Protein AF-A0A9X0CN35-F1 (afdb_monomer_lite)

Sequence (214 aa):
MKCCRVSGAKRQLIKLWVREVKRGLIPLEHVPYLAWDILLANGDWKSVGRRLGLGDGQLNCIESDHDEKYEKCFKMLKTCQQSGKASYENVADVLKKHNLNATRESYCLEGRDPPTKTTVALGNVKPGCVQDLQSIANAVKGKRKRLGRALGLEDNDVEQIVDENRGKIYEQSYQILQKWCQAYGHEATYSVLAQALNDRTVNMGTVAATFCLA

Secondary structure (DSSP, 8-state):
-------HHHHHHHHTT-PPBP-SBPPGGGHHHHHHHHHHTT--HHHHHHHTT--HHHHHHHHHH-SSHHHHHHHHHHHHHHTT--BHHHHHHHHHHTT-HHHHHHHHBTT------------SBPPSB---HHHHHHHHTTTHHHHHHHTT--HHHHHHHHHHTTT-HHHHHHHHHHHHHHHHGGG-BHHHHHHHHHSTTT--HHHHHHHHB-

Radius of gyration: 21.03 Å; chains: 1; bounding box: 62×49×62 Å

Structure (mmCIF, N/CA/C/O backbone):
data_AF-A0A9X0CN35-F1
#
_entry.id   AF-A0A9X0CN35-F1
#
loop_
_atom_site.group_PDB
_atom_site.id
_atom_site.type_symbol
_atom_site.label_atom_id
_atom_site.label_alt_id
_atom_site.label_comp_id
_atom_site.label_asym_id
_atom_site.label_entity_id
_atom_site.label_seq_id
_atom_site.pdbx_PDB_ins_code
_atom_site.Cartn_x
_atom_site.Cartn_y
_atom_site.Cartn_z
_atom_site.occupancy
_atom_site.B_iso_or_equiv
_atom_site.auth_seq_id
_atom_site.auth_comp_id
_atom_site.auth_asym_id
_atom_site.auth_atom_id
_atom_site.pdbx_PDB_model_num
ATOM 1 N N . MET A 1 1 ? 41.345 -27.287 -38.769 1.00 38.03 1 MET A N 1
ATOM 2 C CA . MET A 1 1 ? 40.449 -26.460 -37.931 1.00 38.03 1 MET A CA 1
ATOM 3 C C . MET A 1 1 ? 39.164 -27.239 -37.682 1.00 38.03 1 MET A C 1
ATOM 5 O O . MET A 1 1 ? 38.410 -27.455 -38.618 1.00 38.03 1 MET A O 1
ATOM 9 N N . LYS A 1 2 ? 38.952 -27.764 -36.467 1.00 37.22 2 LYS A N 1
ATOM 10 C CA . LYS A 1 2 ? 37.716 -28.481 -36.107 1.00 37.22 2 LYS A CA 1
ATOM 11 C C . LYS A 1 2 ? 36.722 -27.473 -35.525 1.00 37.22 2 LYS A C 1
ATOM 13 O O . LYS A 1 2 ? 36.940 -26.964 -34.432 1.00 37.22 2 LYS A O 1
ATOM 18 N N . CYS A 1 3 ? 35.646 -27.186 -36.257 1.00 37.62 3 CYS A N 1
ATOM 19 C CA . CYS A 1 3 ? 34.480 -26.491 -35.718 1.00 37.62 3 CYS A CA 1
ATOM 20 C C . CYS A 1 3 ? 33.825 -27.368 -34.643 1.00 37.62 3 CYS A C 1
ATOM 22 O O . CYS A 1 3 ? 33.210 -28.388 -34.956 1.00 37.62 3 CYS A O 1
ATOM 24 N N . CYS A 1 4 ? 33.924 -26.968 -33.377 1.00 38.12 4 CYS A N 1
ATOM 25 C CA . CYS A 1 4 ? 33.127 -27.556 -32.307 1.00 38.12 4 CYS A CA 1
ATOM 26 C C . CYS A 1 4 ? 31.658 -27.137 -32.473 1.00 38.12 4 CYS A C 1
ATOM 28 O O . CYS A 1 4 ? 31.261 -26.040 -32.082 1.00 38.12 4 CYS A O 1
ATOM 30 N N . ARG A 1 5 ? 30.830 -28.029 -33.035 1.00 45.84 5 ARG A N 1
ATOM 31 C CA . ARG A 1 5 ? 29.369 -27.972 -32.883 1.00 45.84 5 ARG A CA 1
ATOM 32 C C . ARG A 1 5 ? 29.037 -28.224 -31.414 1.00 45.84 5 ARG A C 1
ATOM 34 O O . ARG A 1 5 ? 29.129 -29.351 -30.936 1.00 45.84 5 ARG A O 1
ATOM 41 N N . VAL A 1 6 ? 28.639 -27.178 -30.698 1.00 46.59 6 VAL A N 1
ATOM 42 C CA . VAL A 1 6 ? 28.017 -27.331 -29.378 1.00 46.59 6 VAL A CA 1
ATOM 43 C C . VAL A 1 6 ? 26.686 -28.069 -29.569 1.00 46.59 6 VAL A C 1
ATOM 45 O O . VAL A 1 6 ? 25.840 -27.630 -30.348 1.00 46.59 6 VAL A O 1
ATOM 48 N N . SER A 1 7 ? 26.529 -29.216 -28.905 1.00 50.88 7 SER A N 1
ATOM 49 C CA . SER A 1 7 ? 25.390 -30.125 -29.069 1.00 50.88 7 SER A CA 1
ATOM 50 C C . SER A 1 7 ? 24.060 -29.499 -28.619 1.00 50.88 7 SER A C 1
ATOM 52 O O . SER A 1 7 ? 23.993 -28.777 -27.620 1.00 50.88 7 SER A O 1
ATOM 54 N N . GLY A 1 8 ? 22.976 -29.810 -29.341 1.00 48.66 8 GLY A N 1
ATOM 55 C CA . GLY A 1 8 ? 21.613 -29.339 -29.046 1.00 48.66 8 GLY A CA 1
ATOM 56 C C . GLY A 1 8 ? 21.108 -29.708 -27.644 1.00 48.66 8 GLY A C 1
ATOM 57 O O . GLY A 1 8 ? 20.335 -28.955 -27.057 1.00 48.66 8 GLY A O 1
ATOM 58 N N . ALA A 1 9 ? 21.643 -30.779 -27.050 1.00 46.62 9 ALA A N 1
ATOM 59 C CA . ALA A 1 9 ? 21.306 -31.223 -25.698 1.00 46.62 9 ALA A CA 1
ATOM 60 C C . ALA A 1 9 ? 21.727 -30.222 -24.603 1.00 46.62 9 ALA A C 1
ATOM 62 O O . ALA A 1 9 ? 20.984 -30.016 -23.645 1.00 46.62 9 ALA A O 1
ATOM 63 N N . LYS A 1 10 ? 22.860 -29.514 -24.762 1.00 45.00 10 LYS A N 1
ATOM 64 C CA . LYS A 1 10 ? 23.247 -28.441 -23.822 1.00 45.00 10 LYS A CA 1
ATOM 65 C C . LYS A 1 10 ? 22.306 -27.237 -23.911 1.00 45.00 10 LYS A C 1
ATOM 67 O O . LYS A 1 10 ? 22.032 -26.613 -22.894 1.00 45.00 10 LYS A O 1
ATOM 72 N N . ARG A 1 11 ? 21.752 -26.934 -25.093 1.00 43.56 11 ARG A N 1
ATOM 73 C CA . ARG A 1 11 ? 20.740 -25.870 -25.250 1.00 43.56 11 ARG A CA 1
ATOM 74 C C . ARG A 1 11 ? 19.386 -26.250 -24.640 1.00 43.56 11 ARG A C 1
ATOM 76 O O . ARG A 1 11 ? 18.697 -25.363 -24.151 1.00 43.56 11 ARG A O 1
ATOM 83 N N . GLN A 1 12 ? 19.015 -27.531 -24.637 1.00 40.69 12 GLN A N 1
ATOM 84 C CA . GLN A 1 12 ? 17.784 -28.014 -23.992 1.00 40.69 12 GLN A CA 1
ATOM 85 C C . GLN A 1 12 ? 17.904 -28.103 -22.466 1.00 40.69 12 GLN A C 1
ATOM 87 O O . GLN A 1 12 ? 16.969 -27.715 -21.776 1.00 40.69 12 GLN A O 1
ATOM 92 N N . LEU A 1 13 ? 19.059 -28.499 -21.924 1.00 39.44 13 LEU A N 1
ATOM 93 C CA . LEU A 1 13 ? 19.283 -28.523 -20.471 1.00 39.44 13 LEU A CA 1
ATOM 94 C C . LEU A 1 13 ? 19.369 -27.117 -19.850 1.00 39.44 13 LEU A C 1
ATOM 96 O O . LEU A 1 13 ? 18.920 -26.924 -18.726 1.00 39.44 13 LEU A O 1
ATOM 100 N N . ILE A 1 14 ? 19.853 -26.109 -20.589 1.00 45.56 14 ILE A N 1
ATOM 101 C CA . ILE A 1 14 ? 19.815 -24.702 -20.141 1.00 45.56 14 ILE A CA 1
ATOM 102 C C . ILE A 1 14 ? 18.367 -24.175 -20.067 1.00 45.56 14 ILE A C 1
ATOM 104 O O . ILE A 1 14 ? 18.048 -23.383 -19.183 1.00 45.56 14 ILE A O 1
AT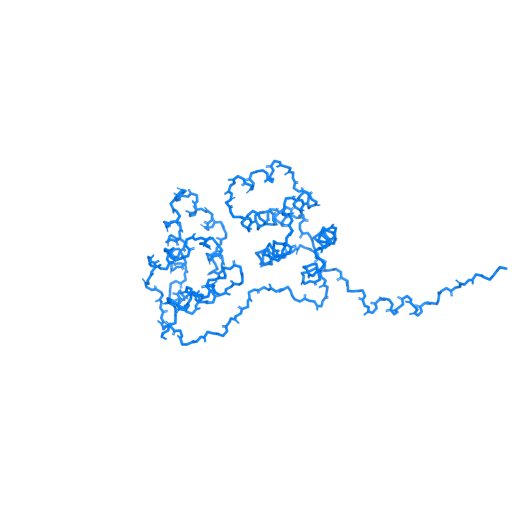OM 108 N N . LYS A 1 15 ? 17.460 -24.650 -20.934 1.00 44.25 15 LYS A N 1
ATOM 109 C CA . LYS A 1 15 ? 16.031 -24.284 -20.888 1.00 44.25 15 LYS A CA 1
ATOM 110 C C . LYS A 1 15 ? 15.278 -24.865 -19.687 1.00 44.25 15 LYS A C 1
ATOM 112 O O . LYS A 1 15 ? 14.216 -24.357 -19.362 1.00 44.25 15 LYS A O 1
ATOM 117 N N . LEU A 1 16 ? 15.814 -25.886 -19.015 1.00 45.53 16 LEU A N 1
ATOM 118 C CA . LEU A 1 16 ? 15.157 -26.519 -17.865 1.00 45.53 16 LEU A CA 1
ATOM 119 C C . LEU A 1 16 ? 15.282 -25.723 -16.553 1.00 45.53 16 LEU A C 1
ATOM 121 O O . LEU A 1 16 ? 14.605 -26.063 -15.590 1.00 45.53 16 LEU A O 1
ATOM 125 N N . TRP A 1 17 ? 16.100 -24.662 -16.507 1.00 54.66 17 TRP A N 1
ATOM 126 C CA . TRP A 1 17 ? 16.298 -23.853 -15.290 1.00 54.66 17 TRP A CA 1
ATOM 127 C C . TRP A 1 17 ? 16.201 -22.334 -15.489 1.00 54.66 17 TRP A C 1
ATOM 129 O O . TRP A 1 17 ? 16.188 -21.595 -14.503 1.00 54.66 17 TRP A O 1
ATOM 139 N N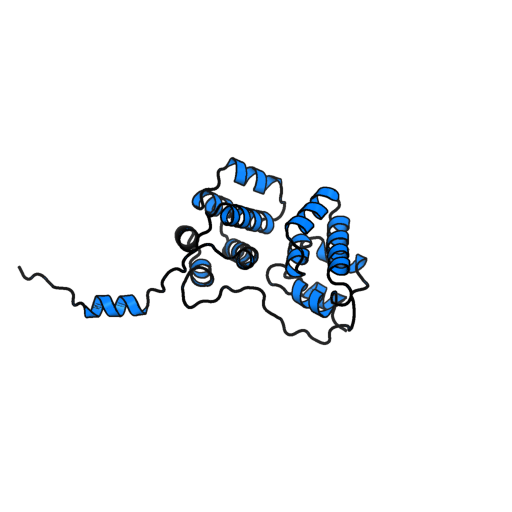 . VAL A 1 18 ? 16.087 -21.838 -16.727 1.00 64.12 18 VAL A N 1
ATOM 140 C CA . VAL A 1 18 ? 15.741 -20.427 -16.952 1.00 64.12 18 VAL A CA 1
ATOM 141 C C . VAL A 1 18 ? 14.231 -20.295 -16.837 1.00 64.12 18 VAL A C 1
ATOM 143 O O . VAL A 1 18 ? 13.502 -20.592 -17.778 1.00 64.12 18 VAL A O 1
ATOM 146 N N . ARG A 1 19 ? 13.763 -19.861 -15.666 1.00 79.88 19 ARG A N 1
ATOM 147 C CA . ARG A 1 19 ? 12.357 -19.491 -15.494 1.00 79.88 19 ARG A CA 1
ATOM 148 C C . ARG A 1 19 ? 12.038 -18.320 -16.413 1.00 79.88 19 ARG A C 1
ATOM 150 O O . ARG A 1 19 ? 12.765 -17.322 -16.422 1.00 79.88 19 ARG A O 1
ATOM 157 N N . GLU A 1 20 ? 10.974 -18.468 -17.188 1.00 89.69 20 GLU A N 1
ATOM 158 C CA . GLU A 1 20 ? 10.493 -17.413 -18.069 1.00 89.69 20 GLU A CA 1
ATOM 159 C C . GLU A 1 20 ? 9.909 -16.260 -17.243 1.00 89.69 20 GLU A C 1
ATOM 161 O O . GLU A 1 20 ? 9.508 -16.434 -16.090 1.00 89.69 20 GLU A O 1
ATOM 166 N N . VAL A 1 21 ? 9.927 -15.059 -17.818 1.00 92.94 21 VAL A N 1
ATOM 167 C CA . VAL A 1 21 ? 9.274 -13.891 -17.223 1.00 92.94 21 VAL A CA 1
ATOM 168 C C . VAL A 1 21 ? 7.800 -13.933 -17.618 1.00 92.94 21 VAL A C 1
ATOM 170 O O . VAL A 1 21 ? 7.493 -14.168 -18.789 1.00 92.94 21 VAL A O 1
ATOM 173 N N . LYS A 1 22 ? 6.912 -13.694 -16.650 1.00 94.19 22 LYS A N 1
ATOM 174 C CA . LYS A 1 22 ? 5.468 -13.550 -16.863 1.00 94.19 22 LYS A CA 1
ATOM 175 C C . LYS A 1 22 ? 5.183 -12.480 -17.915 1.00 94.19 22 LYS A C 1
ATOM 177 O O . LYS A 1 22 ? 5.980 -11.564 -18.108 1.00 94.19 22 LYS A O 1
ATOM 182 N N . ARG A 1 23 ? 4.031 -12.573 -18.576 1.00 93.50 23 ARG A N 1
ATOM 183 C CA . ARG A 1 23 ? 3.595 -11.592 -19.583 1.00 93.50 23 ARG A CA 1
ATOM 184 C C . ARG A 1 23 ? 2.487 -10.694 -19.060 1.00 93.50 23 ARG A C 1
ATOM 186 O O . ARG A 1 23 ? 1.706 -11.091 -18.200 1.00 93.50 23 ARG A O 1
ATOM 193 N N . GLY A 1 24 ? 2.384 -9.505 -19.644 1.00 94.50 24 GLY A N 1
ATOM 194 C CA . GLY A 1 24 ? 1.320 -8.549 -19.341 1.00 94.50 24 GLY A CA 1
ATOM 195 C C . GLY A 1 24 ? 1.656 -7.615 -18.180 1.00 94.50 24 GLY A C 1
ATOM 196 O O . GLY A 1 24 ? 2.799 -7.528 -17.730 1.00 94.50 24 GLY A O 1
ATOM 197 N N . LEU A 1 25 ? 0.652 -6.859 -17.734 1.00 95.56 25 LEU A N 1
ATOM 198 C CA . LEU A 1 25 ? 0.798 -5.895 -16.645 1.00 95.56 25 LEU A CA 1
ATOM 199 C C . LEU A 1 25 ? 0.801 -6.592 -15.291 1.00 95.56 25 LEU A C 1
ATOM 201 O O . LEU A 1 25 ? 0.061 -7.549 -15.078 1.00 95.56 25 LEU A O 1
ATOM 205 N N . ILE A 1 26 ? 1.582 -6.055 -14.354 1.00 94.69 26 ILE A N 1
ATOM 206 C CA . ILE A 1 26 ? 1.477 -6.456 -12.954 1.00 94.69 26 ILE A CA 1
ATOM 207 C C . ILE A 1 26 ? 0.062 -6.112 -12.451 1.00 94.69 26 ILE A C 1
ATOM 209 O O . ILE A 1 26 ? -0.357 -4.954 -12.570 1.00 94.69 26 ILE A O 1
ATOM 213 N N . PRO A 1 27 ? -0.674 -7.084 -11.881 1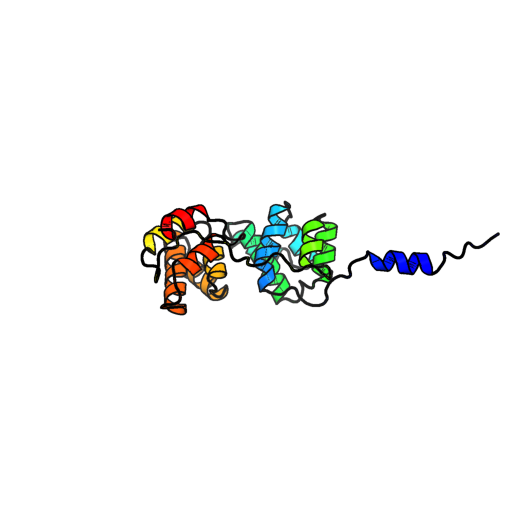.00 94.56 27 PRO A N 1
ATOM 214 C CA . PRO A 1 27 ? -1.957 -6.838 -11.231 1.00 94.56 27 PRO A CA 1
ATOM 215 C C . PRO A 1 27 ? -1.868 -5.764 -10.142 1.00 94.56 27 PRO A C 1
ATOM 217 O O . PRO A 1 27 ? -0.913 -5.739 -9.362 1.00 94.56 27 PRO A O 1
ATOM 220 N N . LEU A 1 28 ? -2.882 -4.895 -10.045 1.00 92.94 28 LEU A N 1
ATOM 221 C CA . LEU A 1 28 ? -2.931 -3.831 -9.029 1.00 92.94 28 LEU A CA 1
ATOM 222 C C . LEU A 1 28 ? -2.842 -4.376 -7.597 1.00 92.94 28 LEU A C 1
ATOM 224 O O . LEU A 1 28 ? -2.213 -3.755 -6.745 1.00 92.94 28 LEU A O 1
ATOM 228 N N . GLU A 1 29 ? -3.399 -5.560 -7.348 1.00 92.50 29 GLU A N 1
ATOM 229 C CA . GLU A 1 29 ? -3.336 -6.250 -6.054 1.00 92.50 29 GLU A CA 1
ATOM 230 C C . GLU A 1 29 ? -1.907 -6.635 -5.630 1.00 92.50 29 GLU A C 1
ATOM 232 O O . GLU A 1 29 ? -1.626 -6.745 -4.440 1.00 92.50 29 GLU A O 1
ATOM 237 N N . HIS A 1 30 ? -0.970 -6.778 -6.574 1.00 95.06 30 HIS A N 1
ATOM 238 C CA 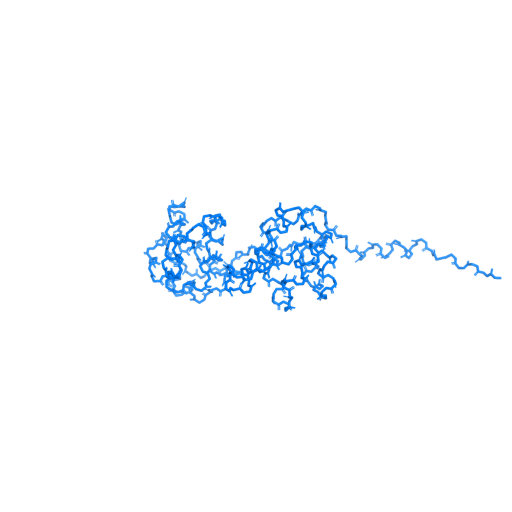. HIS A 1 30 ? 0.436 -7.070 -6.276 1.00 95.06 30 HIS A CA 1
ATOM 239 C C . HIS A 1 30 ? 1.242 -5.813 -5.926 1.00 95.06 30 HIS A C 1
ATOM 241 O O . HIS A 1 30 ? 2.315 -5.915 -5.330 1.00 95.06 30 HIS A O 1
ATOM 247 N N . VAL A 1 31 ? 0.757 -4.623 -6.294 1.00 96.00 31 VAL A N 1
ATOM 248 C CA . VAL A 1 31 ? 1.504 -3.362 -6.179 1.00 96.00 31 VAL A CA 1
ATOM 249 C C . VAL A 1 31 ? 1.862 -2.986 -4.729 1.00 96.00 31 VAL A C 1
ATOM 251 O O . VAL A 1 31 ? 3.026 -2.641 -4.508 1.00 96.00 31 VAL A O 1
ATOM 254 N N . PRO A 1 32 ? 0.957 -3.077 -3.727 1.00 95.94 32 PRO A N 1
ATOM 255 C CA . PRO A 1 32 ? 1.298 -2.815 -2.321 1.00 95.94 32 PRO A CA 1
ATOM 256 C C . PRO A 1 32 ? 2.475 -3.666 -1.826 1.00 95.94 32 PRO A C 1
ATOM 258 O O . PRO A 1 32 ? 3.411 -3.180 -1.191 1.00 95.94 32 PRO A O 1
ATOM 261 N N . TYR A 1 33 ? 2.452 -4.944 -2.182 1.00 96.56 33 TYR A N 1
ATOM 262 C CA . TYR A 1 33 ? 3.429 -5.940 -1.766 1.00 96.56 33 TYR A CA 1
ATOM 263 C C . TYR A 1 33 ? 4.771 -5.763 -2.482 1.00 96.56 33 TYR A C 1
ATOM 265 O O . TYR A 1 33 ? 5.826 -5.794 -1.847 1.00 96.56 33 TYR A O 1
ATOM 273 N N . LEU A 1 34 ? 4.737 -5.477 -3.786 1.00 96.88 34 LEU A N 1
ATOM 274 C CA . LEU A 1 34 ? 5.934 -5.166 -4.558 1.00 96.88 34 LEU A CA 1
ATOM 275 C C . LEU A 1 34 ? 6.621 -3.897 -4.034 1.00 96.88 34 LEU A C 1
ATOM 277 O O . LEU A 1 34 ? 7.842 -3.881 -3.890 1.00 96.88 34 LEU A O 1
ATOM 281 N N . ALA A 1 35 ? 5.851 -2.853 -3.706 1.00 97.00 35 ALA A N 1
ATOM 282 C CA . ALA A 1 35 ? 6.383 -1.629 -3.108 1.00 97.00 35 ALA A CA 1
ATOM 283 C C . ALA A 1 35 ? 7.101 -1.916 -1.783 1.00 97.00 35 ALA A C 1
ATOM 285 O O . ALA A 1 35 ? 8.202 -1.416 -1.543 1.00 97.00 35 ALA A O 1
ATOM 286 N N . TRP A 1 36 ? 6.490 -2.749 -0.937 1.00 95.94 36 TRP A N 1
ATOM 287 C CA . TRP A 1 36 ? 7.086 -3.183 0.320 1.00 95.94 36 TRP A CA 1
ATOM 288 C C . TRP A 1 36 ? 8.405 -3.934 0.105 1.00 95.94 36 TRP A C 1
ATOM 290 O O . TRP A 1 36 ? 9.413 -3.562 0.702 1.00 95.94 36 TRP A O 1
ATOM 300 N N . ASP A 1 37 ? 8.432 -4.927 -0.787 1.00 96.38 37 ASP A N 1
ATOM 301 C CA . ASP A 1 37 ? 9.617 -5.765 -1.001 1.00 96.38 37 ASP A CA 1
ATOM 302 C C . ASP A 1 37 ? 10.760 -5.015 -1.709 1.00 96.38 37 ASP A C 1
ATOM 304 O O . ASP A 1 37 ? 11.930 -5.285 -1.436 1.00 96.38 37 ASP A O 1
ATOM 308 N N . ILE A 1 38 ? 10.457 -4.041 -2.578 1.00 96.00 38 ILE A N 1
ATOM 309 C CA . ILE A 1 38 ? 11.473 -3.136 -3.145 1.00 96.00 38 ILE A CA 1
ATOM 310 C C . ILE A 1 38 ? 12.140 -2.335 -2.028 1.00 96.00 38 ILE A C 1
ATOM 312 O O . ILE A 1 38 ? 13.366 -2.260 -1.976 1.00 96.00 38 ILE A O 1
ATOM 316 N N . LEU A 1 39 ? 11.355 -1.747 -1.125 1.00 94.38 39 LEU A N 1
ATOM 317 C CA . LEU A 1 39 ? 11.894 -0.915 -0.050 1.00 94.38 39 LEU A CA 1
ATOM 318 C C . LEU A 1 39 ? 12.623 -1.723 1.018 1.00 94.38 39 LEU A C 1
ATOM 320 O O . LEU A 1 39 ? 13.654 -1.270 1.508 1.00 94.38 39 LEU A O 1
ATOM 324 N N . LEU A 1 40 ? 12.121 -2.911 1.359 1.00 92.19 40 LEU A N 1
ATOM 325 C CA . LEU A 1 40 ? 12.768 -3.813 2.310 1.00 92.19 40 LEU A CA 1
ATOM 326 C C . LEU A 1 40 ? 14.162 -4.232 1.823 1.00 92.19 40 LEU A C 1
ATOM 328 O O . LEU A 1 40 ? 15.095 -4.334 2.614 1.00 92.19 40 LEU A O 1
ATOM 332 N N . ALA A 1 41 ? 14.323 -4.398 0.510 1.00 91.06 41 ALA A N 1
ATOM 333 C CA . ALA A 1 41 ? 15.604 -4.659 -0.137 1.00 91.06 41 ALA A CA 1
ATOM 334 C C . ALA A 1 41 ? 16.450 -3.385 -0.379 1.00 91.06 41 ALA A C 1
ATOM 336 O O . ALA A 1 41 ? 17.398 -3.416 -1.162 1.00 91.06 41 ALA A O 1
ATOM 337 N N . ASN A 1 42 ? 16.127 -2.266 0.286 1.00 86.62 42 ASN A N 1
ATOM 338 C CA . ASN A 1 42 ? 16.778 -0.957 0.140 1.00 86.62 42 ASN A CA 1
ATOM 339 C C . ASN A 1 42 ? 16.749 -0.391 -1.293 1.00 86.62 42 ASN A C 1
ATOM 341 O O . ASN A 1 42 ? 17.630 0.372 -1.694 1.00 86.62 42 ASN A O 1
ATOM 345 N N . GLY A 1 43 ? 15.730 -0.746 -2.075 1.00 84.12 43 GLY A N 1
ATOM 346 C CA . GLY A 1 43 ? 15.524 -0.221 -3.417 1.00 84.12 43 GLY A CA 1
ATOM 347 C C . GLY A 1 43 ? 15.152 1.262 -3.408 1.00 84.12 43 GLY A C 1
ATOM 348 O O . GLY A 1 43 ? 14.244 1.695 -2.696 1.00 84.12 43 GLY A O 1
ATOM 349 N N . ASP A 1 44 ? 15.828 2.048 -4.248 1.00 93.56 44 ASP A N 1
ATOM 350 C CA . ASP A 1 44 ? 15.475 3.448 -4.483 1.00 93.56 44 ASP A CA 1
ATOM 351 C C . ASP A 1 44 ? 14.281 3.546 -5.440 1.00 93.56 44 ASP A C 1
ATOM 353 O O . ASP A 1 44 ? 14.414 3.405 -6.662 1.00 93.56 44 ASP A O 1
ATOM 357 N N . TRP A 1 45 ? 13.107 3.822 -4.873 1.00 95.50 45 TRP A N 1
ATOM 358 C CA . TRP A 1 45 ? 11.859 3.944 -5.618 1.00 95.50 45 TRP A CA 1
ATOM 359 C C . TRP A 1 45 ? 11.914 5.018 -6.717 1.00 95.50 45 TRP A C 1
ATOM 361 O O . TRP A 1 45 ? 11.274 4.836 -7.752 1.00 95.50 45 TRP A O 1
ATOM 371 N N . LYS A 1 46 ? 12.696 6.100 -6.561 1.00 95.88 46 LYS A N 1
ATOM 372 C CA . LYS A 1 46 ? 12.824 7.129 -7.609 1.00 95.88 46 LYS A CA 1
ATOM 373 C C . LYS A 1 46 ? 13.582 6.605 -8.808 1.00 95.88 46 LYS A C 1
ATOM 375 O O . LYS A 1 46 ? 13.172 6.813 -9.946 1.00 95.88 46 LYS A O 1
ATOM 380 N N . SER A 1 47 ? 14.705 5.936 -8.569 1.00 95.81 47 SER A N 1
ATOM 381 C CA . SER A 1 47 ? 15.498 5.352 -9.648 1.00 95.81 47 SER A CA 1
ATOM 382 C C . SER A 1 47 ? 14.739 4.226 -10.360 1.00 95.81 47 SER A C 1
ATOM 384 O O . SER A 1 47 ? 14.720 4.192 -11.591 1.00 95.81 47 SER A O 1
ATOM 386 N N . VAL A 1 48 ? 13.998 3.400 -9.611 1.00 96.50 48 VAL A N 1
ATOM 387 C CA . VAL A 1 48 ? 13.061 2.418 -10.184 1.00 96.50 48 VAL A CA 1
ATOM 388 C C . VAL A 1 48 ? 12.005 3.113 -11.052 1.00 96.50 48 VAL A C 1
ATOM 390 O O . VAL A 1 48 ? 11.836 2.741 -12.211 1.00 96.50 48 VAL A O 1
ATOM 393 N N . GLY A 1 49 ? 11.346 4.157 -10.543 1.00 96.50 49 GLY A N 1
ATOM 394 C CA . GLY A 1 49 ? 10.324 4.906 -11.279 1.00 96.50 49 GLY A CA 1
ATOM 395 C C . GLY A 1 49 ? 10.845 5.563 -12.559 1.00 96.50 49 GLY A C 1
ATOM 396 O O . GLY A 1 49 ? 10.203 5.450 -13.604 1.00 96.50 49 GLY A O 1
ATOM 397 N N . ARG A 1 50 ? 12.044 6.164 -12.525 1.00 96.81 50 ARG A N 1
ATOM 398 C CA . ARG A 1 50 ? 12.708 6.717 -13.722 1.00 96.81 50 ARG A CA 1
ATOM 399 C C . ARG A 1 50 ? 12.942 5.650 -14.780 1.00 96.81 50 ARG A C 1
ATOM 401 O O . ARG A 1 50 ? 12.656 5.870 -15.953 1.00 96.81 50 ARG A O 1
ATOM 408 N N . ARG A 1 51 ? 13.429 4.472 -14.380 1.00 96.25 51 ARG A N 1
ATOM 409 C CA . ARG A 1 51 ? 13.672 3.366 -15.320 1.00 96.25 51 ARG A CA 1
ATOM 410 C C . ARG A 1 51 ? 12.389 2.733 -15.855 1.00 96.25 51 ARG A C 1
ATOM 412 O O . ARG A 1 51 ? 12.414 2.211 -16.962 1.00 96.25 51 ARG A O 1
ATOM 419 N N . LEU A 1 52 ? 11.288 2.811 -15.110 1.00 95.94 52 LEU A N 1
ATOM 420 C CA . LEU A 1 52 ? 9.951 2.461 -15.599 1.00 95.94 52 LEU A CA 1
ATOM 421 C C . LEU A 1 52 ? 9.337 3.558 -16.488 1.00 95.94 52 LEU A C 1
ATOM 423 O O . LEU A 1 52 ? 8.238 3.379 -17.003 1.00 95.94 52 LEU A O 1
ATOM 427 N N . GLY A 1 53 ? 10.033 4.678 -16.703 1.00 95.12 53 GLY A N 1
ATOM 428 C CA . GLY A 1 53 ? 9.619 5.734 -17.624 1.00 95.12 53 GLY A CA 1
ATOM 429 C C . GLY A 1 53 ? 8.714 6.800 -17.007 1.00 95.12 53 GLY A C 1
ATOM 430 O O . GLY A 1 53 ? 7.954 7.438 -17.740 1.00 95.12 53 GLY A O 1
ATOM 431 N N . LEU A 1 54 ? 8.736 6.997 -15.686 1.00 95.88 54 LEU A N 1
ATOM 432 C CA . LEU A 1 54 ? 8.173 8.210 -15.081 1.00 95.88 54 LEU A CA 1
ATOM 433 C C . LEU A 1 54 ? 9.151 9.377 -15.214 1.00 95.88 54 LEU A C 1
ATOM 435 O O . LEU A 1 54 ? 10.351 9.217 -14.992 1.00 95.88 54 LEU A O 1
ATOM 439 N N . GLY A 1 55 ? 8.623 10.551 -15.556 1.00 96.31 55 GLY A N 1
ATOM 440 C CA . GLY A 1 55 ? 9.410 11.782 -15.606 1.00 96.31 55 GLY A CA 1
ATOM 441 C C . GLY A 1 55 ? 9.689 12.345 -14.211 1.00 96.31 55 GLY A C 1
ATOM 442 O O . GLY A 1 55 ? 8.918 12.122 -13.275 1.00 96.31 55 GLY A O 1
ATOM 443 N N . ASP A 1 56 ? 10.755 13.138 -14.084 1.00 96.44 56 ASP A N 1
ATOM 444 C CA . ASP A 1 56 ? 11.158 13.742 -12.805 1.00 96.44 56 ASP A CA 1
ATOM 445 C C . ASP A 1 56 ? 10.066 14.631 -12.195 1.00 96.44 56 ASP A C 1
ATOM 447 O O . ASP A 1 56 ? 9.900 14.643 -10.980 1.00 96.44 56 ASP A O 1
ATOM 451 N N . GLY A 1 57 ? 9.257 15.306 -13.022 1.00 96.00 57 GLY A N 1
ATOM 452 C CA . GLY A 1 57 ? 8.098 16.067 -12.545 1.00 96.00 57 GLY A CA 1
ATOM 453 C C . GLY A 1 57 ? 7.104 15.196 -11.769 1.00 96.00 57 GLY A C 1
ATOM 454 O O . GLY A 1 57 ? 6.736 15.539 -10.651 1.00 96.00 57 GLY A O 1
ATOM 455 N N . GLN A 1 58 ? 6.746 14.023 -12.307 1.00 95.88 58 GLN A N 1
ATOM 456 C CA . GLN A 1 58 ? 5.829 13.087 -11.640 1.00 95.88 58 GLN A CA 1
ATOM 457 C C . GLN A 1 58 ? 6.430 12.545 -10.338 1.00 95.88 58 GLN A C 1
ATOM 459 O O . GLN A 1 58 ? 5.744 12.440 -9.326 1.00 95.88 58 GLN A O 1
ATOM 464 N N . LEU A 1 59 ? 7.724 12.216 -10.350 1.00 96.88 59 LEU A N 1
ATOM 465 C CA . LEU A 1 59 ? 8.423 11.703 -9.171 1.00 96.88 59 LEU A CA 1
ATOM 466 C C . LEU A 1 59 ? 8.563 12.759 -8.072 1.00 96.88 59 LEU A C 1
ATOM 468 O O . LEU A 1 59 ? 8.500 12.420 -6.894 1.00 96.88 59 LEU A O 1
ATOM 472 N N . ASN A 1 60 ? 8.741 14.027 -8.440 1.00 96.31 60 ASN A N 1
ATOM 473 C CA . ASN A 1 60 ? 8.817 15.123 -7.483 1.00 96.31 60 ASN A CA 1
ATOM 474 C C . ASN A 1 60 ? 7.456 15.409 -6.839 1.00 96.31 60 ASN A C 1
ATOM 476 O O . ASN A 1 60 ? 7.425 15.604 -5.629 1.00 96.31 60 ASN A O 1
ATOM 480 N N . CYS A 1 61 ? 6.353 15.337 -7.595 1.00 95.50 61 CYS A N 1
ATOM 481 C CA . CYS A 1 61 ? 5.006 15.389 -7.015 1.00 95.50 61 CYS A CA 1
ATOM 482 C C . CYS A 1 61 ? 4.786 14.238 -6.019 1.00 95.50 61 CYS A C 1
ATOM 484 O O . CYS A 1 61 ? 4.432 14.462 -4.869 1.00 95.50 61 CYS A O 1
ATOM 486 N N . ILE A 1 62 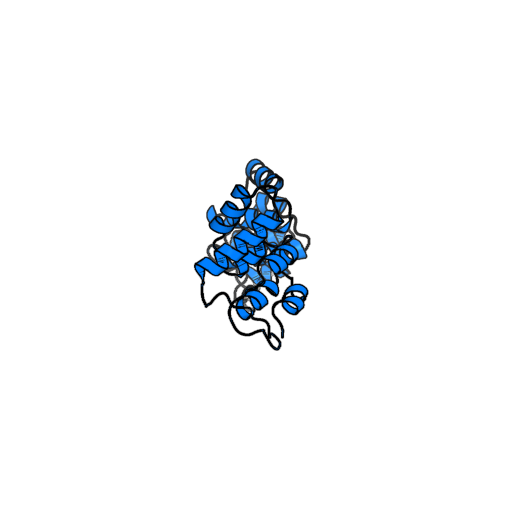? 5.118 12.997 -6.398 1.00 95.81 62 ILE A N 1
ATOM 487 C CA . ILE A 1 62 ? 4.994 11.840 -5.489 1.00 95.81 62 ILE A CA 1
ATOM 488 C C . ILE A 1 62 ? 5.840 12.021 -4.215 1.00 95.81 62 ILE A C 1
ATOM 490 O O . ILE A 1 62 ? 5.425 11.610 -3.132 1.00 95.81 62 ILE A O 1
ATOM 494 N N . GLU A 1 63 ? 7.033 12.615 -4.325 1.00 95.19 63 GLU A N 1
ATOM 495 C CA . GLU A 1 63 ? 7.892 12.905 -3.172 1.00 95.19 63 GLU A CA 1
ATOM 496 C C . GLU A 1 63 ? 7.273 13.943 -2.227 1.00 95.19 63 GLU A C 1
ATOM 498 O O . GLU A 1 63 ? 7.403 13.768 -1.015 1.00 95.19 63 GLU A O 1
ATOM 503 N N . SER A 1 64 ? 6.638 14.996 -2.758 1.00 92.06 64 SER A N 1
ATOM 504 C CA . SER A 1 64 ? 6.027 16.066 -1.958 1.00 92.06 64 SER A CA 1
ATOM 505 C C . SER A 1 64 ? 4.693 15.673 -1.335 1.00 92.06 64 SER A C 1
ATOM 507 O O . SER A 1 64 ? 4.369 16.143 -0.248 1.00 92.06 64 SER A O 1
ATOM 509 N N . ASP A 1 65 ? 3.925 14.821 -2.012 1.00 88.81 65 ASP A N 1
ATOM 510 C CA . ASP A 1 65 ? 2.526 14.556 -1.658 1.00 88.81 65 ASP A CA 1
ATOM 511 C C . ASP A 1 65 ? 2.380 13.447 -0.605 1.00 88.81 65 ASP A C 1
ATOM 513 O O . ASP A 1 65 ? 1.303 13.222 -0.040 1.00 88.81 65 ASP A O 1
ATOM 517 N N . HIS A 1 66 ? 3.461 12.720 -0.325 1.00 87.88 66 HIS A N 1
ATOM 518 C CA . HIS A 1 66 ? 3.447 11.565 0.562 1.00 87.88 66 HIS A CA 1
ATOM 519 C C . HIS A 1 66 ? 4.630 11.596 1.522 1.00 87.88 66 HIS A C 1
ATOM 521 O O . HIS A 1 66 ? 5.765 11.760 1.104 1.00 87.88 66 HIS A O 1
ATOM 527 N N . ASP A 1 67 ? 4.394 11.365 2.812 1.00 79.69 67 ASP A N 1
ATOM 528 C CA . ASP A 1 67 ? 5.463 11.472 3.817 1.00 79.69 67 ASP A CA 1
ATOM 529 C C . ASP A 1 67 ? 6.296 10.185 3.924 1.00 79.69 67 ASP A C 1
ATOM 531 O O . ASP A 1 67 ? 7.510 10.199 4.136 1.00 79.69 67 ASP A O 1
ATOM 535 N N . GLU A 1 68 ? 5.648 9.034 3.752 1.00 89.94 68 GLU A N 1
ATOM 536 C CA . GLU A 1 68 ? 6.259 7.730 3.977 1.00 89.94 68 GLU A CA 1
ATOM 537 C C . GLU A 1 68 ? 6.883 7.157 2.695 1.00 89.94 68 GLU A C 1
ATOM 539 O O . GLU A 1 68 ? 6.236 7.102 1.651 1.00 89.94 68 GLU A O 1
ATOM 544 N N . LYS A 1 69 ? 8.116 6.627 2.779 1.00 93.19 69 LYS A N 1
ATOM 545 C CA . LYS A 1 69 ? 8.806 5.982 1.638 1.00 93.19 69 LYS A CA 1
ATOM 546 C C . LYS A 1 69 ? 7.966 4.903 0.950 1.00 93.19 69 LYS A C 1
ATOM 548 O O . LYS A 1 69 ? 8.010 4.785 -0.270 1.00 93.19 69 LYS A O 1
ATOM 553 N N . TYR A 1 70 ? 7.201 4.135 1.724 1.00 95.00 70 TYR A N 1
ATOM 554 C CA . TYR A 1 70 ? 6.257 3.156 1.190 1.00 95.00 70 TYR A CA 1
ATOM 555 C C . TYR A 1 70 ? 5.171 3.783 0.342 1.00 95.00 70 TYR A C 1
ATOM 557 O O . TYR A 1 70 ? 4.978 3.326 -0.775 1.00 95.00 70 TYR A O 1
ATOM 565 N N . GLU A 1 71 ? 4.503 4.825 0.833 1.00 95.00 71 GLU A N 1
ATOM 566 C CA . GLU A 1 71 ? 3.451 5.491 0.068 1.00 95.00 71 GLU A CA 1
ATOM 567 C C . GLU A 1 71 ? 4.028 6.071 -1.227 1.00 95.00 71 GLU A C 1
ATOM 569 O O . GLU A 1 71 ? 3.445 5.876 -2.287 1.00 95.00 71 GLU A O 1
ATOM 574 N N . LYS A 1 72 ? 5.239 6.646 -1.181 1.00 96.25 72 LYS A N 1
ATOM 575 C CA . LYS A 1 72 ? 5.957 7.100 -2.384 1.00 96.25 72 LYS A CA 1
ATOM 576 C C . LYS A 1 72 ? 6.189 5.963 -3.386 1.00 96.25 72 LYS A C 1
ATOM 578 O O . LYS A 1 72 ? 5.869 6.088 -4.566 1.00 96.25 72 LYS A O 1
ATOM 583 N N . CYS A 1 73 ? 6.713 4.827 -2.921 1.00 97.75 73 CYS A N 1
ATOM 584 C CA . CYS A 1 73 ? 6.989 3.671 -3.776 1.00 97.75 73 CYS A CA 1
ATOM 585 C C . CYS A 1 73 ? 5.705 3.037 -4.336 1.00 97.75 73 CYS A C 1
ATOM 587 O O . CYS A 1 73 ? 5.627 2.752 -5.530 1.00 97.75 73 CYS A O 1
ATOM 589 N N . PHE A 1 74 ? 4.679 2.879 -3.498 1.00 97.19 74 PHE A N 1
ATOM 590 C CA . PHE A 1 74 ? 3.360 2.386 -3.880 1.00 97.19 74 PHE A CA 1
ATOM 591 C C . PHE A 1 74 ? 2.728 3.275 -4.956 1.00 97.19 74 PHE A C 1
ATOM 593 O O . PHE A 1 74 ? 2.298 2.771 -5.991 1.00 97.19 74 PHE A O 1
ATOM 600 N N . LYS A 1 75 ? 2.732 4.598 -4.762 1.00 96.69 75 LYS A N 1
ATOM 601 C CA . LYS A 1 75 ? 2.141 5.563 -5.702 1.00 96.69 75 LYS A CA 1
ATOM 602 C C . LYS A 1 75 ? 2.918 5.665 -7.003 1.00 96.69 75 LYS A C 1
ATOM 604 O O . LYS A 1 75 ? 2.304 5.760 -8.065 1.00 96.69 75 LYS A O 1
ATOM 609 N N . MET A 1 76 ? 4.243 5.535 -6.944 1.00 97.56 76 MET A N 1
ATOM 610 C CA . MET A 1 76 ? 5.084 5.382 -8.129 1.00 97.56 76 MET A CA 1
ATOM 611 C C . MET A 1 76 ? 4.677 4.146 -8.936 1.00 97.56 76 MET A C 1
ATOM 613 O O . MET A 1 76 ? 4.352 4.268 -10.117 1.00 97.56 76 MET A O 1
ATOM 617 N N . LEU A 1 77 ? 4.620 2.968 -8.308 1.00 97.69 77 LEU A N 1
ATOM 618 C CA . LEU A 1 77 ? 4.267 1.730 -9.006 1.00 97.69 77 LEU A CA 1
ATOM 619 C C . LEU A 1 77 ? 2.823 1.737 -9.510 1.00 97.69 77 LEU A C 1
ATOM 621 O O . LEU A 1 77 ? 2.580 1.287 -10.627 1.00 97.69 77 LEU A O 1
ATOM 625 N N . LYS A 1 78 ? 1.877 2.279 -8.734 1.00 96.44 78 LYS A N 1
ATOM 626 C CA . LYS A 1 78 ? 0.477 2.428 -9.147 1.00 96.44 78 LYS A CA 1
ATOM 627 C C . LYS A 1 78 ? 0.370 3.320 -10.384 1.00 96.44 78 LYS A C 1
ATOM 629 O O . LYS A 1 78 ? -0.252 2.919 -11.362 1.00 96.44 78 LYS A O 1
ATOM 634 N N . THR A 1 79 ? 1.052 4.468 -10.390 1.00 96.38 79 THR A N 1
ATOM 635 C CA . THR A 1 79 ? 1.112 5.367 -11.556 1.00 96.38 79 THR A CA 1
ATOM 636 C C . THR A 1 79 ? 1.712 4.663 -12.776 1.00 96.38 79 THR A C 1
ATOM 638 O O . THR A 1 79 ? 1.172 4.762 -13.880 1.00 96.38 79 THR A O 1
ATOM 641 N N . CYS A 1 80 ? 2.802 3.909 -12.594 1.00 96.50 80 CYS A N 1
ATOM 642 C CA . CYS A 1 80 ? 3.393 3.095 -13.659 1.00 96.50 80 CYS A CA 1
ATOM 643 C C . CYS A 1 80 ? 2.410 2.046 -14.194 1.00 96.50 80 CYS A C 1
ATOM 645 O O . CYS A 1 80 ? 2.316 1.864 -15.406 1.00 96.50 80 CYS A O 1
ATOM 647 N N . GLN A 1 81 ? 1.682 1.360 -13.312 1.00 96.06 81 GLN A N 1
ATOM 648 C CA . GLN A 1 81 ? 0.717 0.325 -13.679 1.00 96.06 81 GLN A CA 1
ATOM 649 C C . GLN A 1 81 ? -0.446 0.916 -14.481 1.00 96.06 81 GLN A C 1
ATOM 651 O O . GLN A 1 81 ? -0.725 0.437 -15.578 1.00 96.06 81 GLN A O 1
ATOM 656 N N . GLN A 1 82 ? -1.034 2.014 -14.004 1.00 94.69 82 GLN A N 1
ATOM 657 C CA . GLN A 1 82 ? -2.156 2.690 -14.663 1.00 94.69 82 GLN A CA 1
ATOM 658 C C . GLN A 1 82 ? -1.766 3.314 -16.008 1.00 94.69 82 GLN A C 1
ATOM 660 O O . GLN A 1 82 ? -2.589 3.412 -16.911 1.00 94.69 82 GLN A O 1
ATOM 665 N N . SER A 1 83 ? -0.494 3.690 -16.168 1.00 94.12 83 SER A N 1
ATOM 666 C CA . SER A 1 83 ? 0.053 4.188 -17.438 1.00 94.12 83 SER A CA 1
ATOM 667 C C . SER A 1 83 ? 0.465 3.067 -18.407 1.00 94.12 83 SER A C 1
ATOM 669 O O . SER A 1 83 ? 1.070 3.356 -19.437 1.00 94.12 83 SER A O 1
ATOM 671 N N . GLY A 1 84 ? 0.245 1.793 -18.059 1.00 94.38 84 GLY A N 1
ATOM 672 C CA . GLY A 1 84 ? 0.668 0.639 -18.863 1.00 94.38 84 GLY A CA 1
ATOM 673 C C . GLY A 1 84 ? 2.185 0.400 -18.899 1.00 94.38 84 GLY A C 1
ATOM 674 O O . GLY A 1 84 ? 2.670 -0.372 -19.721 1.00 94.38 84 GLY A O 1
ATOM 675 N N . LYS A 1 85 ? 2.955 1.049 -18.017 1.00 92.75 85 LYS A N 1
ATOM 676 C CA . LYS A 1 85 ? 4.427 0.976 -17.976 1.00 92.75 85 LYS A CA 1
ATOM 677 C C . LYS A 1 85 ? 4.948 -0.188 -17.127 1.00 92.75 85 LYS A C 1
ATOM 679 O O . LYS A 1 85 ? 6.056 -0.670 -17.363 1.00 92.75 85 LYS A O 1
ATOM 684 N N . ALA A 1 86 ? 4.160 -0.658 -16.156 1.00 94.44 86 ALA A N 1
ATOM 685 C CA . ALA A 1 86 ? 4.532 -1.741 -15.238 1.00 94.44 86 ALA A CA 1
ATOM 686 C C . ALA A 1 86 ? 4.192 -3.140 -15.789 1.00 94.44 86 ALA A C 1
ATOM 688 O O . ALA A 1 86 ? 3.455 -3.903 -15.159 1.00 94.44 86 ALA A O 1
ATOM 689 N N . SER A 1 87 ? 4.718 -3.479 -16.969 1.00 96.12 87 SER A N 1
ATOM 690 C CA . SER A 1 87 ? 4.693 -4.866 -17.446 1.00 96.12 87 SER A CA 1
ATOM 691 C C . SER A 1 87 ? 5.669 -5.732 -16.647 1.00 96.12 87 SER A C 1
ATOM 693 O O . SER A 1 87 ? 6.662 -5.229 -16.108 1.00 96.12 87 SER A O 1
ATOM 695 N N . TYR A 1 88 ? 5.405 -7.034 -16.561 1.00 95.62 88 TYR A N 1
ATOM 696 C CA . TYR A 1 88 ? 6.302 -7.975 -15.893 1.00 95.62 88 TYR A CA 1
ATOM 697 C C . TYR A 1 88 ? 7.717 -7.948 -16.479 1.00 95.62 88 TYR A C 1
ATOM 699 O O . TYR A 1 88 ? 8.684 -8.009 -15.724 1.00 95.62 88 TYR A O 1
ATOM 707 N N . GLU A 1 89 ? 7.851 -7.792 -17.794 1.00 95.19 89 GLU A N 1
ATOM 708 C CA . GLU A 1 89 ? 9.132 -7.709 -18.495 1.00 95.19 89 GLU A CA 1
ATOM 709 C C . GLU A 1 89 ? 9.911 -6.449 -18.102 1.00 95.19 89 GLU A C 1
ATOM 711 O O . GLU A 1 89 ? 11.079 -6.539 -17.711 1.00 95.19 89 GLU A O 1
ATOM 716 N N . ASN A 1 90 ? 9.250 -5.287 -18.133 1.00 95.88 90 ASN A N 1
ATOM 717 C CA . ASN A 1 90 ? 9.858 -4.015 -17.746 1.00 95.88 90 ASN A CA 1
ATOM 718 C C . ASN A 1 90 ? 10.281 -4.036 -16.277 1.00 95.88 90 ASN A C 1
ATOM 720 O O . ASN A 1 90 ? 11.420 -3.708 -15.946 1.00 95.88 90 ASN A O 1
ATOM 724 N N . VAL A 1 91 ? 9.385 -4.462 -15.383 1.00 96.88 91 VAL A N 1
ATOM 725 C CA . VAL A 1 91 ? 9.693 -4.541 -13.953 1.00 96.88 91 VAL A CA 1
ATOM 726 C C . VAL A 1 91 ? 10.800 -5.560 -13.695 1.00 96.88 91 VAL A C 1
ATOM 728 O O . VAL A 1 91 ? 11.709 -5.263 -12.924 1.00 96.88 91 VAL A O 1
ATOM 731 N N . ALA A 1 92 ? 10.816 -6.711 -14.373 1.00 96.44 92 ALA A N 1
ATOM 732 C CA . ALA A 1 92 ? 11.879 -7.696 -14.199 1.00 96.44 92 ALA A CA 1
ATOM 733 C C . ALA A 1 92 ? 13.258 -7.155 -14.593 1.00 96.44 92 ALA A C 1
ATOM 735 O O . ALA A 1 92 ? 14.242 -7.403 -13.888 1.00 96.44 92 ALA A O 1
ATOM 736 N N . ASP A 1 93 ? 13.342 -6.423 -15.705 1.00 95.88 93 ASP A N 1
ATOM 737 C CA . ASP A 1 93 ? 14.580 -5.790 -16.158 1.00 95.88 93 ASP A CA 1
ATOM 738 C C . ASP A 1 93 ? 15.043 -4.692 -15.188 1.00 95.88 93 ASP A C 1
ATOM 740 O O . ASP A 1 93 ? 16.212 -4.662 -14.791 1.00 95.88 93 ASP A O 1
ATOM 744 N N . VAL A 1 94 ? 14.122 -3.841 -14.722 1.00 96.69 94 VAL A N 1
ATOM 745 C CA . VAL A 1 94 ? 14.430 -2.795 -13.738 1.00 96.69 94 VAL A CA 1
ATOM 746 C C . VAL A 1 94 ? 14.902 -3.400 -12.417 1.00 96.69 94 VAL A C 1
ATOM 748 O O . VAL A 1 94 ? 15.968 -3.025 -11.930 1.00 96.69 94 VAL A O 1
ATOM 751 N N . LEU A 1 95 ? 14.185 -4.379 -11.861 1.00 96.56 95 LEU A N 1
ATOM 752 C CA . LEU A 1 95 ? 14.585 -5.048 -10.619 1.00 96.56 95 LEU A CA 1
ATOM 753 C C . LEU A 1 95 ? 15.962 -5.710 -10.759 1.00 96.56 95 LEU A C 1
ATOM 755 O O . LEU A 1 95 ? 16.799 -5.568 -9.869 1.00 96.56 95 LEU A O 1
ATOM 759 N N . LYS A 1 96 ? 16.246 -6.355 -11.900 1.00 95.25 96 LYS A N 1
ATOM 760 C CA . LYS A 1 96 ? 17.570 -6.930 -12.191 1.00 95.25 96 LYS A CA 1
ATOM 761 C C . LYS A 1 96 ? 18.668 -5.861 -12.181 1.00 95.25 96 LYS A C 1
ATOM 763 O O . LYS A 1 96 ? 19.699 -6.057 -11.547 1.00 95.25 96 LYS A O 1
ATOM 768 N N . LYS A 1 97 ? 18.447 -4.720 -12.845 1.00 95.19 97 LYS A N 1
ATOM 769 C CA . LYS A 1 97 ? 19.398 -3.589 -12.897 1.00 95.19 97 LYS A CA 1
ATOM 770 C C . LYS A 1 97 ? 19.651 -2.952 -11.529 1.0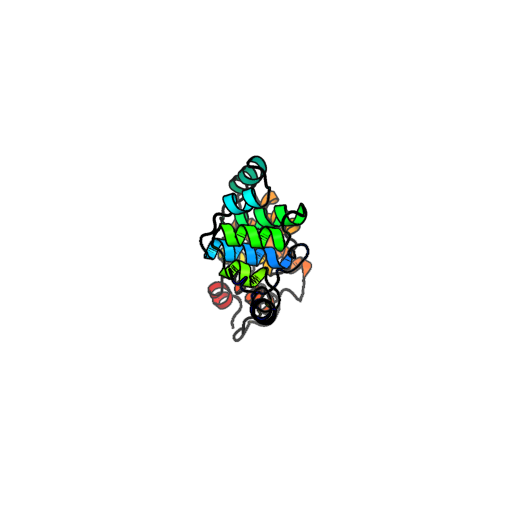0 95.19 97 LYS A C 1
ATOM 772 O O . LYS A 1 97 ? 20.698 -2.346 -11.329 1.00 95.19 97 LYS A O 1
ATOM 777 N N . HIS A 1 98 ? 18.706 -3.097 -10.606 1.00 93.62 98 HIS A N 1
ATOM 778 C CA . HIS A 1 98 ? 18.805 -2.634 -9.225 1.00 93.62 98 HIS A CA 1
ATOM 779 C C . HIS A 1 98 ? 19.307 -3.705 -8.245 1.00 93.62 98 HIS A C 1
ATOM 781 O O . HIS A 1 98 ? 19.315 -3.460 -7.043 1.00 93.62 98 HIS A O 1
ATOM 787 N N . ASN A 1 99 ? 19.738 -4.878 -8.729 1.00 94.44 99 ASN A N 1
ATOM 788 C CA . ASN A 1 99 ? 20.142 -6.027 -7.908 1.00 94.44 99 ASN A CA 1
ATOM 789 C C . ASN A 1 99 ? 19.035 -6.562 -6.974 1.00 94.44 99 ASN A C 1
ATOM 791 O O . ASN A 1 99 ? 19.311 -7.275 -6.013 1.00 94.44 99 ASN A O 1
ATOM 795 N N . LEU A 1 100 ? 17.765 -6.291 -7.289 1.00 94.94 100 LEU A N 1
ATOM 796 C CA . LEU A 1 100 ? 16.584 -6.747 -6.550 1.00 94.94 100 LEU A CA 1
ATOM 797 C C . LEU A 1 100 ? 16.145 -8.140 -7.036 1.00 94.94 100 LEU A C 1
ATOM 799 O O . LEU A 1 100 ? 14.991 -8.359 -7.408 1.00 94.94 100 LEU A O 1
ATOM 803 N N . ASN A 1 101 ? 17.088 -9.088 -7.093 1.00 93.75 101 ASN A N 1
ATOM 804 C CA . ASN A 1 101 ? 16.871 -10.396 -7.724 1.00 93.75 101 ASN A CA 1
ATOM 805 C C . ASN A 1 101 ? 15.825 -11.246 -6.987 1.00 93.75 101 ASN A C 1
ATOM 807 O O . ASN A 1 101 ? 14.991 -11.857 -7.645 1.00 93.75 101 ASN A O 1
ATOM 811 N N . ALA A 1 102 ? 15.805 -11.228 -5.650 1.00 93.25 102 ALA A N 1
ATOM 812 C CA . ALA A 1 102 ? 14.801 -11.952 -4.862 1.00 93.25 102 ALA A CA 1
ATOM 813 C C . ALA A 1 102 ? 13.375 -11.434 -5.129 1.00 93.25 102 ALA A C 1
ATOM 815 O O . ALA A 1 102 ? 12.446 -12.215 -5.350 1.00 93.25 102 ALA A O 1
ATOM 816 N N . THR A 1 103 ? 13.210 -10.109 -5.192 1.00 94.94 103 THR A N 1
ATOM 817 C CA . THR A 1 103 ? 11.944 -9.470 -5.572 1.00 94.94 103 THR A CA 1
ATOM 818 C C . THR A 1 103 ? 11.578 -9.824 -7.013 1.00 94.94 103 THR A C 1
ATOM 820 O O . THR A 1 103 ? 10.456 -10.238 -7.286 1.00 94.94 103 THR A O 1
ATOM 823 N N . ARG A 1 104 ? 12.534 -9.766 -7.948 1.00 94.94 104 ARG A N 1
ATOM 824 C CA . ARG A 1 104 ? 12.312 -10.160 -9.347 1.00 94.94 104 ARG A CA 1
ATOM 825 C C . ARG A 1 104 ? 11.811 -11.597 -9.468 1.00 94.94 104 ARG A C 1
ATOM 827 O O . ARG A 1 104 ? 10.864 -11.853 -10.203 1.00 94.94 104 ARG A O 1
ATOM 834 N N . GLU A 1 105 ? 12.451 -12.523 -8.763 1.00 93.69 105 GLU A N 1
ATOM 835 C CA . GLU A 1 105 ? 12.080 -13.936 -8.765 1.00 93.69 105 GLU A CA 1
ATOM 836 C C . GLU A 1 105 ? 10.682 -14.167 -8.201 1.00 93.69 105 GLU A C 1
ATOM 838 O O . GLU A 1 105 ? 9.941 -14.977 -8.749 1.00 93.69 105 GLU A O 1
ATOM 843 N N . SER A 1 106 ? 10.320 -13.445 -7.141 1.00 93.75 106 SER A N 1
ATOM 844 C CA . SER A 1 106 ? 9.041 -13.629 -6.450 1.00 93.75 106 SER A CA 1
ATOM 845 C C . SER A 1 106 ? 7.855 -13.110 -7.262 1.00 93.75 106 SER A C 1
ATOM 847 O O . SER A 1 106 ? 6.796 -13.727 -7.260 1.00 93.75 106 SER A O 1
ATOM 849 N N . TYR A 1 107 ? 8.023 -11.992 -7.973 1.00 95.12 107 TYR A N 1
ATOM 850 C CA . TYR A 1 107 ? 6.911 -11.348 -8.676 1.00 95.12 107 TYR A CA 1
ATOM 851 C C . TYR A 1 107 ? 6.863 -11.692 -10.158 1.00 95.12 107 TYR A C 1
ATOM 853 O O . TYR A 1 107 ? 5.781 -11.951 -10.684 1.00 95.12 107 TYR A O 1
ATOM 861 N N . CYS A 1 108 ? 8.011 -11.676 -10.839 1.00 95.06 108 CYS A N 1
ATOM 862 C CA . CYS A 1 108 ? 8.052 -11.607 -12.296 1.00 95.06 108 CYS A CA 1
ATOM 863 C C . CYS A 1 108 ? 8.304 -12.941 -12.994 1.00 95.06 108 CYS A C 1
ATOM 865 O O . CYS A 1 108 ? 8.111 -13.002 -14.202 1.00 95.06 108 CYS A O 1
ATOM 867 N N . LEU A 1 109 ? 8.767 -13.981 -12.299 1.00 93.31 109 LEU A N 1
ATOM 868 C CA . LEU A 1 109 ? 9.099 -15.259 -12.935 1.00 93.31 109 LEU A CA 1
ATOM 869 C C . LEU A 1 109 ? 7.952 -16.263 -12.836 1.00 93.31 109 LEU A C 1
ATOM 871 O O . LEU A 1 109 ? 7.247 -16.323 -11.829 1.00 93.31 109 LEU A O 1
ATOM 875 N N . GLU A 1 110 ? 7.803 -17.075 -13.877 1.00 91.12 110 GLU A N 1
ATOM 876 C CA . GLU A 1 110 ? 6.847 -18.179 -13.923 1.00 91.12 110 GLU A CA 1
ATOM 877 C C . GLU A 1 110 ? 7.099 -19.214 -12.812 1.00 91.12 110 GLU A C 1
ATOM 879 O O . GLU A 1 110 ? 8.231 -19.419 -12.350 1.00 91.12 110 GLU A O 1
ATOM 884 N N . GLY A 1 111 ? 6.024 -19.874 -12.371 1.00 84.31 111 GLY A N 1
ATOM 885 C CA . GLY A 1 111 ? 6.068 -20.885 -11.305 1.00 84.31 111 GLY A CA 1
ATOM 886 C C . GLY A 1 111 ? 6.329 -20.325 -9.900 1.00 84.31 111 GLY A C 1
ATOM 887 O O . GLY A 1 111 ? 6.745 -21.062 -9.003 1.00 84.31 111 GLY A O 1
ATOM 888 N N . ARG A 1 112 ? 6.141 -19.015 -9.705 1.00 81.94 112 ARG A N 1
ATOM 889 C CA . ARG A 1 112 ? 6.121 -18.352 -8.395 1.00 81.94 112 ARG A CA 1
ATOM 890 C C . ARG A 1 112 ? 4.843 -17.546 -8.261 1.00 81.94 112 ARG A C 1
ATOM 892 O O . ARG A 1 112 ? 4.538 -16.731 -9.135 1.00 81.94 112 ARG A O 1
ATOM 899 N N . ASP A 1 113 ? 4.170 -17.717 -7.138 1.00 80.69 113 ASP A N 1
ATOM 900 C CA . ASP A 1 113 ? 3.093 -16.824 -6.744 1.00 80.69 113 ASP A CA 1
ATOM 901 C C . ASP A 1 113 ? 3.685 -15.659 -5.949 1.00 80.69 113 ASP A C 1
ATOM 903 O O . ASP A 1 113 ? 4.497 -15.888 -5.042 1.00 80.69 113 ASP A O 1
ATOM 907 N N . PRO A 1 114 ? 3.350 -14.406 -6.304 1.00 86.62 114 PRO A N 1
ATOM 908 C CA . PRO A 1 114 ? 3.810 -13.262 -5.543 1.00 86.62 114 PRO A CA 1
ATOM 909 C C . PRO A 1 114 ? 3.341 -13.372 -4.088 1.00 86.62 114 PRO A C 1
ATOM 911 O O . PRO A 1 114 ? 2.204 -13.777 -3.846 1.00 86.62 114 PRO A O 1
ATOM 914 N N . PRO A 1 115 ? 4.179 -12.995 -3.111 1.00 85.56 115 PRO A N 1
ATOM 915 C CA . PRO A 1 115 ? 3.778 -12.983 -1.711 1.00 85.56 115 PRO A CA 1
ATOM 916 C C . PRO A 1 115 ? 2.755 -11.861 -1.476 1.00 85.56 115 PRO A C 1
ATOM 918 O O . PRO A 1 115 ? 3.109 -10.719 -1.183 1.00 85.56 115 PRO A O 1
ATOM 921 N N . THR A 1 116 ? 1.475 -12.162 -1.651 1.00 86.81 116 THR A N 1
ATOM 922 C CA . THR A 1 116 ? 0.359 -11.226 -1.462 1.00 86.81 116 THR A CA 1
ATOM 923 C C . THR A 1 116 ? -0.261 -11.399 -0.074 1.00 86.81 116 THR A C 1
ATOM 925 O O . THR A 1 116 ? 0.396 -11.870 0.863 1.00 86.81 116 THR A O 1
ATOM 928 N N . LYS A 1 117 ? -1.514 -10.962 0.093 1.00 84.38 117 LYS A N 1
ATOM 929 C CA . LYS A 1 117 ? -2.263 -11.053 1.344 1.00 84.38 117 LYS A CA 1
ATOM 930 C C . LYS A 1 117 ? -2.253 -12.494 1.847 1.00 84.38 117 LYS A C 1
ATOM 932 O O . LYS A 1 117 ? -2.726 -13.398 1.167 1.00 84.38 117 LYS A O 1
ATOM 937 N N . THR A 1 118 ? -1.714 -12.701 3.044 1.00 83.25 118 THR A N 1
ATOM 938 C CA . THR A 1 118 ? -1.692 -14.012 3.701 1.00 83.25 118 THR A CA 1
ATOM 939 C C . THR A 1 118 ? -2.599 -13.961 4.916 1.00 83.25 118 THR A C 1
ATOM 941 O O . THR A 1 118 ? -2.486 -13.048 5.732 1.00 83.25 118 THR A O 1
ATOM 944 N N . THR A 1 119 ? -3.489 -14.941 5.047 1.00 87.06 119 THR A N 1
ATOM 945 C CA . THR A 1 119 ? -4.297 -15.106 6.255 1.00 87.06 119 THR A CA 1
ATOM 946 C C . THR A 1 119 ? -3.405 -15.610 7.381 1.00 87.06 119 THR A C 1
ATOM 948 O O . THR A 1 119 ? -2.789 -16.669 7.266 1.00 87.06 119 THR A O 1
ATOM 951 N N . VAL A 1 120 ? -3.328 -14.859 8.475 1.00 88.12 120 VAL A N 1
ATOM 952 C CA . VAL A 1 120 ? -2.601 -15.289 9.672 1.00 88.12 120 VAL A CA 1
ATOM 953 C C . VAL A 1 120 ? -3.515 -16.109 10.578 1.00 88.12 120 VAL A C 1
ATOM 955 O O . VAL A 1 120 ? -4.712 -15.831 10.681 1.00 88.12 120 VAL A O 1
ATOM 958 N N . ALA A 1 121 ? -2.959 -17.113 11.256 1.00 88.62 121 ALA A N 1
ATOM 959 C CA . ALA A 1 121 ? -3.666 -17.788 12.337 1.00 88.62 121 ALA A CA 1
ATOM 960 C C . ALA A 1 121 ? -3.821 -16.801 13.502 1.00 88.62 121 ALA A C 1
ATOM 962 O O . ALA A 1 121 ? -2.835 -16.388 14.113 1.00 88.62 121 ALA A O 1
ATOM 963 N N . LEU A 1 122 ? -5.055 -16.382 13.765 1.00 88.50 122 LEU A N 1
ATOM 964 C CA . LEU A 1 122 ? -5.373 -15.511 14.890 1.00 88.50 122 LEU A CA 1
ATOM 965 C C . LEU A 1 122 ? -5.631 -16.365 16.136 1.00 88.50 122 LEU A C 1
ATOM 967 O O . LEU A 1 122 ? -6.107 -17.494 16.026 1.00 88.50 122 LEU A O 1
ATOM 971 N N . GLY A 1 123 ? -5.312 -15.824 17.314 1.00 86.94 123 GLY A N 1
ATOM 972 C CA . GLY A 1 123 ? -5.709 -16.422 18.591 1.00 86.94 123 GLY A CA 1
ATOM 973 C C . GLY A 1 123 ? -7.218 -16.303 18.829 1.00 86.94 123 GLY A C 1
ATOM 974 O O . GLY A 1 123 ? -8.003 -16.176 17.891 1.00 86.94 123 GLY A O 1
ATOM 975 N N . ASN A 1 124 ? -7.638 -16.282 20.093 1.00 93.31 124 ASN A N 1
ATOM 976 C CA . ASN A 1 124 ? -9.034 -16.006 20.430 1.00 93.31 124 ASN A CA 1
ATOM 977 C C . ASN A 1 124 ? -9.370 -14.557 20.057 1.00 93.31 124 ASN A C 1
ATOM 979 O O . ASN A 1 124 ? -8.987 -13.628 20.757 1.00 93.31 124 ASN A O 1
ATOM 983 N N . VAL A 1 125 ? -10.042 -14.356 18.925 1.00 95.12 125 VAL A N 1
ATOM 984 C CA . VAL A 1 125 ? -10.479 -13.034 18.460 1.00 95.12 125 VAL A CA 1
ATOM 985 C C . VAL A 1 125 ? -11.792 -12.669 19.146 1.00 95.12 125 VAL A C 1
ATOM 987 O O . VAL A 1 125 ? -12.684 -13.510 19.271 1.00 95.12 125 VAL A O 1
ATOM 990 N N . LYS A 1 126 ? -11.941 -11.404 19.548 1.00 95.25 126 LYS A N 1
ATOM 991 C CA . LYS A 1 126 ? -13.208 -10.857 20.039 1.00 95.25 126 LYS A CA 1
ATOM 992 C C . LYS A 1 126 ? -14.323 -11.092 19.008 1.00 95.25 126 LYS A C 1
ATOM 994 O O . LYS A 1 126 ? -14.128 -10.809 17.824 1.00 95.25 126 LYS A O 1
ATOM 999 N N . PRO A 1 127 ? -15.498 -11.587 19.420 1.00 94.06 127 PRO A N 1
ATOM 1000 C CA . PRO A 1 127 ? -16.605 -11.785 18.498 1.00 94.06 127 PRO A CA 1
ATOM 1001 C C . PRO A 1 127 ? -17.238 -10.446 18.096 1.00 94.06 127 PRO A C 1
ATOM 1003 O O . PRO A 1 127 ? -17.205 -9.470 18.843 1.00 94.06 127 PRO A O 1
ATOM 1006 N N . GLY A 1 128 ? -17.888 -10.428 16.933 1.00 94.06 128 GLY A N 1
ATOM 1007 C CA . GLY A 1 128 ? -18.747 -9.323 16.510 1.00 94.06 128 GLY A CA 1
ATOM 1008 C C . GLY A 1 128 ? -18.041 -8.160 15.808 1.00 94.06 128 GLY A C 1
ATOM 1009 O O . GLY A 1 128 ? -16.886 -8.246 15.377 1.00 94.06 128 GLY A O 1
ATOM 1010 N N . CYS A 1 129 ? -18.809 -7.083 15.634 1.00 94.62 129 CYS A N 1
ATOM 1011 C CA . CYS A 1 129 ? -18.401 -5.862 14.943 1.00 94.62 129 CYS A CA 1
ATOM 1012 C C . CYS A 1 129 ? -17.460 -5.018 15.804 1.00 94.62 129 CYS A C 1
ATOM 1014 O O . CYS A 1 129 ? -17.580 -4.997 17.030 1.00 94.62 129 CYS A O 1
ATOM 1016 N N . VAL A 1 130 ? -16.566 -4.277 15.156 1.00 94.75 130 VAL A N 1
ATOM 1017 C CA . VAL A 1 130 ? -15.660 -3.356 15.850 1.00 94.75 130 VAL A CA 1
ATOM 1018 C C . VAL A 1 130 ? -16.445 -2.185 16.449 1.00 94.75 130 VAL A C 1
ATOM 1020 O O . VAL A 1 130 ? -17.187 -1.514 15.736 1.00 94.75 130 VAL A O 1
ATOM 1023 N N . GLN A 1 131 ? -16.252 -1.913 17.745 1.00 92.00 131 GLN A N 1
ATOM 1024 C CA . GLN A 1 131 ? -16.885 -0.778 18.441 1.00 92.00 131 GLN A CA 1
ATOM 1025 C C . GLN A 1 131 ? -15.873 0.289 18.907 1.00 92.00 131 GLN A C 1
ATOM 1027 O O . GLN A 1 131 ? -16.214 1.464 19.015 1.00 92.00 131 GLN A O 1
ATOM 1032 N N . ASP A 1 132 ? -14.599 -0.075 19.093 1.00 93.06 132 ASP A N 1
ATOM 1033 C CA . ASP A 1 132 ? -13.564 0.782 19.706 1.00 93.06 132 ASP A CA 1
ATOM 1034 C C . ASP A 1 132 ? -12.826 1.704 18.708 1.00 93.06 132 ASP A C 1
ATOM 1036 O O . ASP A 1 132 ? -11.603 1.880 18.780 1.00 93.06 132 ASP A O 1
ATOM 1040 N N . LEU A 1 133 ? -13.543 2.284 17.739 1.00 95.81 133 LEU A N 1
ATOM 1041 C CA . LEU A 1 133 ? -12.934 2.960 16.581 1.00 95.81 133 LEU A CA 1
ATOM 1042 C C . LEU A 1 133 ? -11.974 4.096 16.949 1.00 95.81 133 LEU A C 1
ATOM 1044 O O . LEU A 1 133 ? -10.930 4.233 16.319 1.00 95.81 133 LEU A O 1
ATOM 1048 N N . GLN A 1 134 ? -12.286 4.891 17.973 1.00 97.38 134 GLN A N 1
ATOM 1049 C CA . GLN A 1 134 ? -11.454 6.028 18.392 1.00 97.38 134 GLN A CA 1
ATOM 1050 C C . GLN A 1 134 ? -10.075 5.576 18.898 1.00 97.38 134 GLN A C 1
ATOM 1052 O O . GLN A 1 134 ? -9.036 6.092 18.475 1.00 97.38 134 GLN A O 1
ATOM 1057 N N . SER A 1 135 ? -10.053 4.563 19.766 1.00 97.38 135 SER A N 1
ATOM 1058 C CA . SER A 1 135 ? -8.819 4.016 20.336 1.00 97.38 135 SER A CA 1
ATOM 1059 C C . SER A 1 135 ? -7.958 3.350 19.263 1.00 97.38 135 SER A C 1
ATOM 1061 O O . SER A 1 135 ? -6.746 3.575 19.203 1.00 97.38 135 SER A O 1
ATOM 1063 N N . ILE A 1 136 ? -8.594 2.592 18.363 1.00 97.75 136 ILE A N 1
ATOM 1064 C CA . ILE A 1 136 ? -7.918 1.940 17.237 1.00 97.75 136 ILE A CA 1
ATOM 1065 C C . ILE A 1 136 ? -7.363 2.996 16.273 1.00 97.75 136 ILE A C 1
ATOM 1067 O O . ILE A 1 136 ? -6.195 2.918 15.893 1.00 97.75 136 ILE A O 1
ATOM 1071 N N . ALA A 1 137 ? -8.147 4.025 15.932 1.00 98.12 137 ALA A N 1
ATOM 1072 C CA . ALA A 1 137 ? -7.730 5.112 15.048 1.00 98.12 137 ALA A CA 1
ATOM 1073 C C . ALA A 1 137 ? -6.454 5.798 15.550 1.00 98.12 137 ALA A C 1
ATOM 1075 O O . ALA A 1 137 ? -5.521 6.026 14.770 1.00 98.12 137 ALA A O 1
ATOM 1076 N N . ASN A 1 138 ? -6.379 6.075 16.854 1.00 97.88 138 ASN A N 1
ATOM 1077 C CA . ASN A 1 138 ? -5.187 6.651 17.466 1.00 97.88 138 ASN A CA 1
ATOM 1078 C C . ASN A 1 138 ? -3.968 5.717 17.355 1.00 97.88 138 ASN A C 1
ATOM 1080 O O . ASN A 1 138 ? -2.869 6.177 17.032 1.00 97.88 138 ASN A O 1
ATOM 1084 N N . ALA A 1 139 ? -4.156 4.410 17.565 1.00 97.81 139 ALA A N 1
ATOM 1085 C CA . ALA A 1 139 ? -3.083 3.421 17.482 1.00 97.81 139 ALA A CA 1
ATOM 1086 C C . ALA A 1 139 ? -2.542 3.238 16.050 1.00 97.81 139 ALA A C 1
ATOM 1088 O O . ALA A 1 139 ? -1.340 3.045 15.868 1.00 97.81 139 ALA A O 1
ATOM 1089 N N . VAL A 1 140 ? -3.396 3.343 15.025 1.00 97.12 140 VAL A N 1
ATOM 1090 C CA . VAL A 1 140 ? -3.042 3.047 13.619 1.00 97.12 140 VAL A CA 1
ATOM 1091 C C . VAL A 1 140 ? -2.688 4.277 12.780 1.00 97.12 140 VAL A C 1
ATOM 1093 O O . VAL A 1 140 ? -2.391 4.153 11.590 1.00 97.12 140 VAL A O 1
ATOM 1096 N N . LYS A 1 141 ? -2.634 5.471 13.387 1.00 94.44 141 LYS A N 1
ATOM 1097 C CA . LYS A 1 141 ? -2.423 6.764 12.704 1.00 94.44 141 LYS A CA 1
ATOM 1098 C C . LYS A 1 141 ? -1.257 6.778 11.701 1.00 94.44 141 LYS A C 1
ATOM 1100 O O . LYS A 1 141 ? -1.369 7.358 10.619 1.00 94.44 141 LYS A O 1
ATOM 1105 N N . GLY A 1 142 ? -0.155 6.093 12.020 1.00 92.69 142 GLY A N 1
ATOM 1106 C CA . GLY A 1 142 ? 1.043 6.016 11.173 1.00 92.69 142 GLY A CA 1
ATOM 1107 C C . GLY A 1 142 ? 0.905 5.118 9.938 1.00 92.69 142 GLY A C 1
ATOM 1108 O O . GLY A 1 142 ? 1.675 5.272 8.997 1.00 92.69 142 GLY A O 1
ATOM 1109 N N . LYS A 1 143 ? -0.073 4.203 9.917 1.00 96.06 143 LYS A N 1
ATOM 1110 C CA . LYS A 1 143 ? -0.298 3.221 8.837 1.00 96.06 143 LYS A CA 1
ATOM 1111 C C . LYS A 1 143 ? -1.718 3.256 8.270 1.00 96.06 143 LYS A C 1
ATOM 1113 O O . LYS A 1 143 ? -2.066 2.402 7.461 1.00 96.06 143 LYS A O 1
ATOM 1118 N N . ARG A 1 144 ? -2.519 4.257 8.642 1.00 96.56 144 ARG A N 1
ATOM 1119 C CA . ARG A 1 144 ? -3.939 4.409 8.282 1.00 96.56 144 ARG A CA 1
ATOM 1120 C C . ARG A 1 144 ? -4.267 4.132 6.809 1.00 96.56 144 ARG A C 1
ATOM 1122 O O . ARG A 1 144 ? -5.199 3.387 6.540 1.00 96.56 144 ARG A O 1
ATOM 1129 N N . LYS A 1 145 ? -3.472 4.647 5.857 1.00 96.81 145 LYS A N 1
ATOM 1130 C CA . LYS A 1 145 ? -3.707 4.425 4.417 1.00 96.81 145 LYS A CA 1
ATOM 1131 C C . LYS A 1 145 ? -3.522 2.958 4.030 1.00 96.81 145 LYS A C 1
ATOM 1133 O O . LYS A 1 145 ? -4.349 2.380 3.332 1.00 96.81 145 LYS A O 1
ATOM 1138 N N . ARG A 1 146 ? -2.441 2.344 4.523 1.00 96.56 146 ARG A N 1
ATOM 1139 C CA . ARG A 1 146 ? -2.152 0.920 4.317 1.00 96.56 146 ARG A CA 1
ATOM 1140 C C . ARG A 1 146 ? -3.259 0.055 4.908 1.00 96.56 146 ARG A C 1
ATOM 1142 O O . ARG A 1 146 ? -3.734 -0.855 4.240 1.00 96.56 146 ARG A O 1
ATOM 1149 N N . LEU A 1 147 ? -3.701 0.389 6.122 1.00 97.69 147 LEU A N 1
ATOM 1150 C CA . LEU A 1 147 ? -4.778 -0.323 6.796 1.00 97.69 147 LEU A CA 1
ATOM 1151 C C . LEU A 1 147 ? -6.098 -0.217 6.024 1.00 97.69 147 LEU A C 1
ATOM 1153 O O . LEU A 1 147 ? -6.714 -1.244 5.779 1.00 97.69 147 LEU A O 1
ATOM 1157 N N . GLY A 1 148 ? -6.495 0.978 5.573 1.00 97.75 148 GLY A N 1
ATOM 1158 C CA . GLY A 1 148 ? -7.709 1.160 4.767 1.00 97.75 148 GLY A CA 1
ATOM 1159 C C . GLY A 1 148 ? -7.733 0.265 3.524 1.00 97.75 148 GLY A C 1
ATOM 1160 O O . GLY A 1 148 ? -8.709 -0.445 3.290 1.00 97.75 148 GLY A O 1
ATOM 1161 N N . ARG A 1 149 ? -6.618 0.203 2.785 1.00 96.81 149 ARG A N 1
ATOM 1162 C CA . ARG A 1 149 ? -6.478 -0.693 1.622 1.00 96.81 149 ARG A CA 1
ATOM 1163 C C . ARG A 1 149 ? -6.510 -2.172 2.020 1.00 96.81 149 ARG A C 1
ATOM 1165 O O . ARG A 1 149 ? -7.160 -2.970 1.355 1.00 96.81 149 ARG A O 1
ATOM 1172 N N . ALA A 1 150 ? -5.850 -2.552 3.117 1.00 96.88 150 ALA A N 1
ATOM 1173 C CA . ALA A 1 150 ? -5.847 -3.932 3.613 1.00 96.88 150 ALA A CA 1
ATOM 1174 C C . ALA A 1 150 ? -7.240 -4.405 4.080 1.00 96.88 150 ALA A C 1
ATOM 1176 O O . ALA A 1 150 ? -7.553 -5.597 3.969 1.00 96.88 150 ALA A O 1
ATOM 1177 N N . LEU A 1 151 ? -8.073 -3.470 4.552 1.00 97.19 151 LEU A N 1
ATOM 1178 C CA . LEU A 1 151 ? -9.486 -3.658 4.894 1.00 97.19 151 LEU A CA 1
ATOM 1179 C C . LEU A 1 151 ? -10.412 -3.715 3.665 1.00 97.19 151 LEU A C 1
ATOM 1181 O O . LEU A 1 151 ? -11.600 -3.973 3.822 1.00 97.19 151 LEU A O 1
ATOM 1185 N N . GLY A 1 152 ? -9.879 -3.507 2.456 1.00 96.00 152 GLY A N 1
ATOM 1186 C CA . GLY A 1 152 ? -10.636 -3.587 1.208 1.00 96.00 152 GLY A CA 1
ATOM 1187 C C . GLY A 1 152 ? -11.298 -2.279 0.779 1.00 96.00 152 GLY A C 1
ATOM 1188 O O . GLY A 1 152 ? -12.179 -2.313 -0.074 1.00 96.00 152 GLY A O 1
ATOM 1189 N N . LEU A 1 153 ? -10.919 -1.130 1.348 1.00 97.75 153 LEU A N 1
ATOM 1190 C CA . LEU A 1 153 ? -11.330 0.159 0.787 1.00 97.75 153 LEU A CA 1
ATOM 1191 C C . LEU A 1 153 ? -10.564 0.453 -0.502 1.00 97.75 153 LEU A C 1
ATOM 1193 O O . LEU A 1 153 ? -9.373 0.143 -0.623 1.00 97.75 153 LEU A O 1
ATOM 1197 N N . GLU A 1 154 ? -11.233 1.112 -1.445 1.00 95.88 154 GLU A N 1
ATOM 1198 C CA . GLU A 1 154 ? -10.582 1.595 -2.653 1.00 95.88 154 GLU A CA 1
ATOM 1199 C C . GLU A 1 154 ? -9.543 2.674 -2.319 1.00 95.88 154 GLU A C 1
ATOM 1201 O O . GLU A 1 154 ? -9.740 3.524 -1.452 1.00 95.88 154 GLU A O 1
ATOM 1206 N N . ASP A 1 155 ? -8.417 2.680 -3.039 1.00 95.31 155 ASP A N 1
ATOM 1207 C CA . ASP A 1 155 ? -7.366 3.680 -2.810 1.00 95.31 155 ASP A CA 1
ATOM 1208 C C . ASP A 1 155 ? -7.864 5.115 -3.046 1.00 95.31 155 ASP A C 1
ATOM 1210 O O . ASP A 1 155 ? -7.383 6.030 -2.389 1.00 95.31 155 ASP A O 1
ATOM 1214 N N . ASN A 1 156 ? -8.829 5.312 -3.949 1.00 95.31 156 ASN A N 1
ATOM 1215 C CA . ASN A 1 156 ? -9.396 6.635 -4.212 1.00 95.31 156 ASN A CA 1
ATOM 1216 C C . ASN A 1 156 ? -10.200 7.151 -3.009 1.00 95.31 156 ASN A C 1
ATOM 1218 O O . ASN A 1 156 ? -10.011 8.301 -2.626 1.00 95.31 156 ASN A O 1
ATOM 1222 N N . ASP A 1 157 ? -11.006 6.297 -2.366 1.00 97.62 157 ASP A N 1
ATOM 1223 C CA . ASP A 1 157 ? -11.705 6.642 -1.120 1.00 97.62 157 ASP A CA 1
ATOM 1224 C C . ASP A 1 157 ? -10.705 6.997 -0.009 1.00 97.62 157 ASP A C 1
ATOM 1226 O O . ASP A 1 157 ? -10.878 7.977 0.716 1.00 97.62 157 ASP A O 1
ATOM 1230 N N . VAL A 1 158 ? -9.628 6.213 0.120 1.00 97.31 158 VAL A N 1
ATOM 1231 C CA . VAL A 1 158 ? -8.586 6.448 1.130 1.00 97.31 158 VAL A CA 1
ATOM 1232 C C . VAL A 1 158 ? -7.879 7.787 0.905 1.00 97.31 158 VAL A C 1
ATOM 1234 O O . VAL A 1 158 ? -7.654 8.514 1.873 1.00 97.31 158 VAL A O 1
ATOM 1237 N N . GLU A 1 159 ? -7.515 8.126 -0.335 1.00 95.44 159 GLU A N 1
ATOM 1238 C CA . GLU A 1 159 ? -6.885 9.421 -0.626 1.00 95.44 159 GLU A CA 1
ATOM 1239 C C . GLU A 1 159 ? -7.853 10.588 -0.451 1.00 95.44 159 GLU A C 1
ATOM 1241 O O . GLU A 1 159 ? -7.472 11.579 0.164 1.00 95.44 159 GLU A O 1
ATOM 1246 N N . GLN A 1 160 ? -9.110 10.452 -0.883 1.00 97.44 160 GLN A N 1
ATOM 1247 C CA . GLN A 1 160 ? -10.117 11.492 -0.682 1.00 97.44 160 GLN A CA 1
ATOM 1248 C C . GLN A 1 160 ? -10.266 11.841 0.806 1.00 97.44 160 GLN A C 1
ATOM 1250 O O . GLN A 1 160 ? -10.186 13.011 1.176 1.00 97.44 160 GLN A O 1
ATOM 1255 N N . ILE A 1 161 ? -10.380 10.833 1.679 1.00 97.88 161 ILE A N 1
ATOM 1256 C CA . ILE A 1 161 ? -10.454 11.046 3.132 1.00 97.88 161 ILE A CA 1
ATOM 1257 C C . ILE A 1 161 ? -9.200 11.760 3.658 1.00 97.88 161 ILE A C 1
ATOM 1259 O O . ILE A 1 161 ? -9.286 12.616 4.546 1.00 97.88 161 ILE A O 1
ATOM 1263 N N . VAL A 1 162 ? -8.021 11.397 3.144 1.00 94.94 162 VAL A N 1
ATOM 1264 C CA . VAL A 1 162 ? -6.748 12.009 3.542 1.00 94.94 162 VAL A CA 1
ATOM 1265 C C . VAL A 1 162 ? -6.695 13.482 3.145 1.00 94.94 162 VAL A C 1
ATOM 1267 O O . VAL A 1 162 ? -6.286 14.307 3.969 1.00 94.94 162 VAL A O 1
ATOM 1270 N N . ASP A 1 163 ? -7.129 13.807 1.933 1.00 94.38 163 ASP A N 1
ATOM 1271 C CA . ASP A 1 163 ? -7.119 15.164 1.393 1.00 94.38 163 ASP A CA 1
ATOM 1272 C C . ASP A 1 163 ? -8.143 16.062 2.097 1.00 94.38 163 ASP A C 1
ATOM 1274 O O . ASP A 1 163 ? -7.798 17.161 2.537 1.00 94.38 163 ASP A O 1
ATOM 1278 N N . GLU A 1 164 ? -9.366 15.572 2.317 1.00 97.31 164 GLU A N 1
ATOM 1279 C CA . GLU A 1 164 ? -10.420 16.287 3.054 1.00 97.31 164 GLU A CA 1
ATOM 1280 C C . GLU A 1 164 ? -10.017 16.589 4.507 1.00 97.31 164 GLU A C 1
ATOM 1282 O O . GLU A 1 164 ? -10.409 17.605 5.083 1.00 97.31 164 GLU A O 1
ATOM 1287 N N . ASN A 1 165 ? -9.175 15.737 5.098 1.00 96.25 165 ASN A N 1
ATOM 1288 C CA . ASN A 1 165 ? -8.717 15.857 6.481 1.00 96.25 165 ASN A CA 1
ATOM 1289 C C . ASN A 1 165 ? -7.220 16.182 6.574 1.00 96.25 165 ASN A C 1
ATOM 1291 O O . ASN A 1 165 ? -6.531 15.731 7.496 1.00 96.25 165 ASN A O 1
ATOM 1295 N N . ARG A 1 166 ? -6.682 16.943 5.612 1.00 93.06 166 ARG A N 1
ATOM 1296 C CA . ARG A 1 166 ? -5.248 17.261 5.525 1.00 93.06 166 ARG A CA 1
ATOM 1297 C C . ARG A 1 166 ? -4.693 17.810 6.846 1.00 93.06 166 ARG A C 1
ATOM 1299 O O . ARG A 1 166 ? -5.264 18.699 7.470 1.00 93.06 166 ARG A O 1
ATOM 1306 N N . GLY A 1 167 ? -3.563 17.255 7.288 1.00 91.12 167 GLY A N 1
ATOM 1307 C CA . GLY A 1 167 ? -2.894 17.625 8.543 1.00 91.12 167 GLY A CA 1
ATOM 1308 C C . GLY A 1 167 ? -3.517 17.033 9.816 1.00 91.12 167 GLY A C 1
ATOM 1309 O O . GLY A 1 167 ? -2.871 17.028 10.862 1.00 91.12 167 GLY A O 1
ATOM 1310 N N . LYS A 1 168 ? -4.723 16.457 9.750 1.00 96.12 168 LYS A N 1
ATOM 1311 C CA . LYS A 1 168 ? -5.417 15.852 10.898 1.00 96.12 168 LYS A CA 1
ATOM 1312 C C . LYS A 1 168 ? -5.250 14.333 10.883 1.00 96.12 168 LYS A C 1
ATOM 1314 O O . LYS A 1 168 ? -6.185 13.593 10.613 1.00 96.12 168 LYS A O 1
ATOM 1319 N N . ILE A 1 169 ? -4.041 13.846 11.173 1.00 94.69 169 ILE A N 1
ATOM 1320 C CA . ILE A 1 169 ? -3.678 12.418 11.030 1.00 94.69 169 ILE A CA 1
ATOM 1321 C C . ILE A 1 169 ? -4.615 11.484 11.821 1.00 94.69 169 ILE A C 1
ATOM 1323 O O . ILE A 1 169 ? -4.975 10.416 11.327 1.00 94.69 169 ILE A O 1
ATOM 1327 N N . TYR A 1 170 ? -5.016 11.882 13.034 1.00 96.62 170 TYR A N 1
ATOM 1328 C CA . TYR A 1 170 ? -6.000 11.134 13.824 1.00 96.62 170 TYR A CA 1
ATOM 1329 C C . TYR A 1 170 ? -7.355 11.057 13.108 1.00 96.62 170 TYR A C 1
ATOM 1331 O O . TYR A 1 170 ? -7.881 9.962 12.936 1.00 96.62 170 TYR A O 1
ATOM 1339 N N . GLU A 1 171 ? -7.866 12.195 12.630 1.00 98.12 171 GLU A N 1
ATOM 1340 C CA . GLU A 1 171 ? -9.151 12.271 11.930 1.00 98.12 171 GLU A CA 1
ATOM 1341 C C . GLU A 1 171 ? -9.137 11.431 10.652 1.00 98.12 171 GLU A C 1
ATOM 1343 O O . GLU A 1 171 ? -10.034 10.632 10.432 1.00 98.12 171 GLU A O 1
ATOM 1348 N N . GLN A 1 172 ? -8.060 11.506 9.865 1.00 97.56 172 GLN A N 1
ATOM 1349 C CA . GLN A 1 172 ? -7.871 10.655 8.687 1.00 97.56 172 GLN A CA 1
ATOM 1350 C C . GLN A 1 172 ? -7.969 9.164 9.043 1.00 97.56 172 GLN A C 1
ATOM 1352 O O . GLN A 1 172 ? -8.587 8.385 8.325 1.00 97.56 172 GLN A O 1
ATOM 1357 N N . SER A 1 173 ? -7.350 8.757 10.154 1.00 98.06 173 SER A N 1
ATOM 1358 C CA . SER A 1 173 ? -7.373 7.372 10.632 1.00 98.06 173 SER A CA 1
ATOM 1359 C C . SER A 1 173 ? -8.779 6.938 11.049 1.00 98.06 173 SER A C 1
ATOM 1361 O O . SER A 1 173 ? -9.243 5.867 10.663 1.00 98.06 173 SER A O 1
ATOM 1363 N N . TYR A 1 174 ? -9.473 7.799 11.793 1.00 98.56 174 TYR A N 1
ATOM 1364 C CA . TYR A 1 174 ? -10.832 7.556 12.257 1.00 98.56 174 TYR A CA 1
ATOM 1365 C C . TYR A 1 174 ? -11.823 7.465 11.091 1.00 98.56 174 TYR A C 1
ATOM 1367 O O . TYR A 1 174 ? -12.558 6.486 10.997 1.00 98.56 174 TYR A O 1
ATOM 1375 N N . GLN A 1 175 ? -11.773 8.415 10.155 1.00 98.50 175 GLN A N 1
ATOM 1376 C CA . GLN A 1 175 ? -12.635 8.454 8.971 1.00 98.50 175 GLN A CA 1
ATOM 1377 C C . GLN A 1 175 ? -12.416 7.246 8.050 1.00 98.50 175 GLN A C 1
ATOM 1379 O O . GLN A 1 175 ? -13.383 6.685 7.542 1.00 98.50 175 GLN A O 1
ATOM 1384 N N . ILE A 1 176 ? -11.173 6.771 7.885 1.00 98.50 176 ILE A N 1
ATOM 1385 C CA . ILE A 1 176 ? -10.887 5.533 7.137 1.00 98.50 176 ILE A CA 1
ATOM 1386 C C . ILE A 1 176 ? -11.577 4.327 7.789 1.00 98.50 176 ILE A C 1
ATOM 1388 O O . ILE A 1 176 ? -12.231 3.543 7.102 1.00 98.50 176 ILE A O 1
ATOM 1392 N N . LEU A 1 177 ? -11.465 4.170 9.112 1.00 98.56 177 LEU A N 1
ATOM 1393 C CA . LEU A 1 177 ? -12.119 3.060 9.810 1.00 98.56 177 LEU A CA 1
ATOM 1394 C C . LEU A 1 177 ? -13.647 3.191 9.788 1.00 98.56 177 LEU A C 1
ATOM 1396 O O . LEU A 1 177 ? -14.344 2.196 9.612 1.00 98.56 177 LEU A O 1
ATOM 1400 N N . GLN A 1 178 ? -14.169 4.412 9.911 1.00 98.25 178 GLN A N 1
ATOM 1401 C CA . GLN A 1 178 ? -15.599 4.682 9.828 1.00 98.25 178 GLN A CA 1
ATOM 1402 C C . GLN A 1 178 ? -16.152 4.342 8.438 1.00 98.25 178 GLN A C 1
ATOM 1404 O O . GLN A 1 178 ? -17.170 3.658 8.345 1.00 98.25 178 GLN A O 1
ATOM 1409 N N . LYS A 1 179 ? -15.459 4.743 7.364 1.00 98.38 179 LYS A N 1
ATOM 1410 C CA . LYS A 1 179 ? -15.801 4.390 5.979 1.00 98.38 179 LYS A CA 1
ATOM 1411 C C . LYS A 1 179 ? -15.807 2.875 5.774 1.00 98.38 179 LYS A C 1
ATOM 1413 O O . LYS A 1 179 ? -16.722 2.355 5.143 1.00 98.38 179 LYS A O 1
ATOM 1418 N N . TRP A 1 180 ? -14.834 2.158 6.340 1.00 98.50 180 TRP A N 1
ATOM 1419 C CA . TRP A 1 180 ? -14.815 0.692 6.318 1.00 98.50 180 TRP A CA 1
ATOM 1420 C C . TRP A 1 180 ? -16.030 0.089 7.038 1.00 98.50 180 TRP A C 1
ATOM 1422 O O . TRP A 1 180 ? -16.745 -0.720 6.450 1.00 98.50 180 TRP A O 1
ATOM 1432 N N . CYS A 1 181 ? -16.344 0.532 8.257 1.00 97.62 181 CYS A N 1
ATOM 1433 C CA . CYS A 1 181 ? -17.542 0.073 8.965 1.00 97.62 181 CYS A CA 1
ATOM 1434 C C . CYS A 1 181 ? -18.839 0.375 8.200 1.00 97.62 181 CYS A C 1
ATOM 1436 O O . CYS A 1 181 ? -19.748 -0.448 8.191 1.00 97.62 181 CYS A O 1
ATOM 1438 N N . GLN A 1 182 ? -18.931 1.525 7.530 1.00 97.31 182 GLN A N 1
ATOM 1439 C CA . GLN A 1 182 ? -20.089 1.885 6.706 1.00 97.31 182 GLN A CA 1
ATOM 1440 C C . GLN A 1 182 ? -20.216 1.009 5.454 1.00 97.31 182 GLN A C 1
ATOM 1442 O O . GLN A 1 182 ? -21.325 0.618 5.104 1.00 97.31 182 GLN A O 1
ATOM 1447 N N . ALA A 1 183 ? -19.100 0.697 4.791 1.00 97.19 183 ALA A N 1
ATOM 1448 C CA . ALA A 1 183 ? -19.092 -0.098 3.565 1.00 97.19 183 ALA A CA 1
ATOM 1449 C C . ALA A 1 183 ? -19.422 -1.580 3.812 1.00 97.19 183 ALA A C 1
ATOM 1451 O O . ALA A 1 183 ? -20.083 -2.200 2.984 1.00 97.19 183 ALA A O 1
ATOM 1452 N N . TYR A 1 184 ? -18.988 -2.132 4.949 1.00 96.00 184 TYR A N 1
ATOM 1453 C CA . TYR A 1 184 ? -19.074 -3.570 5.234 1.00 96.00 184 TYR A CA 1
ATOM 1454 C C . TYR A 1 184 ? -20.074 -3.928 6.347 1.00 96.00 184 TYR A C 1
ATOM 1456 O O . TYR A 1 184 ? -20.401 -5.098 6.536 1.00 96.00 184 TYR A O 1
ATOM 1464 N N . GLY A 1 185 ? -20.603 -2.946 7.084 1.00 94.44 185 GLY A N 1
ATOM 1465 C CA . GLY A 1 185 ? -21.640 -3.145 8.097 1.00 94.44 185 GLY A CA 1
ATOM 1466 C C . GLY A 1 185 ? -21.284 -4.243 9.102 1.00 94.44 185 GLY A C 1
ATOM 1467 O O . GLY A 1 185 ? -20.307 -4.138 9.839 1.00 94.44 185 GLY A O 1
ATOM 1468 N N . HIS A 1 186 ? -22.073 -5.320 9.113 1.00 94.31 186 HIS A N 1
ATOM 1469 C CA . HIS A 1 186 ? -21.879 -6.457 10.018 1.00 94.31 186 HIS A CA 1
ATOM 1470 C C . HIS A 1 186 ? -20.624 -7.299 9.713 1.00 94.31 186 HIS A C 1
ATOM 1472 O O . HIS A 1 186 ? -20.160 -8.037 10.582 1.00 94.31 186 HIS A O 1
ATOM 1478 N N . GLU A 1 187 ? -20.051 -7.177 8.512 1.00 95.81 187 GLU A N 1
ATOM 1479 C CA . GLU A 1 187 ? -18.800 -7.842 8.130 1.00 95.81 187 GLU A CA 1
ATOM 1480 C C . GLU A 1 187 ? -17.555 -7.089 8.634 1.00 95.81 187 GLU A C 1
ATOM 1482 O O . GLU A 1 187 ? -16.451 -7.644 8.637 1.00 95.81 187 GLU A O 1
ATOM 1487 N N . ALA A 1 188 ? -17.716 -5.856 9.139 1.00 97.00 188 ALA A N 1
ATOM 1488 C CA . ALA A 1 188 ? -16.649 -5.067 9.755 1.00 97.00 188 ALA A CA 1
ATOM 1489 C C . ALA A 1 188 ? -16.292 -5.580 11.168 1.00 97.00 188 ALA A C 1
ATOM 1491 O O . ALA A 1 188 ? -16.502 -4.923 12.192 1.00 97.00 188 ALA A O 1
ATOM 1492 N N . THR A 1 189 ? -15.779 -6.807 11.226 1.00 97.88 189 THR A N 1
ATOM 1493 C CA . THR A 1 189 ? -15.513 -7.561 12.459 1.00 97.88 189 THR A CA 1
ATOM 1494 C C . THR A 1 189 ? -14.081 -7.397 12.969 1.00 97.88 189 THR A C 1
ATOM 1496 O O . THR A 1 189 ? -13.161 -7.081 12.209 1.00 97.88 189 THR A O 1
ATOM 1499 N N . TYR A 1 190 ? -13.857 -7.695 14.256 1.00 97.44 190 TYR A N 1
ATOM 1500 C CA . TYR A 1 190 ? -12.502 -7.739 14.832 1.00 97.44 190 TYR A CA 1
ATOM 1501 C C . TYR A 1 190 ? -11.590 -8.759 14.133 1.00 97.44 190 TYR A C 1
ATOM 1503 O O . TYR A 1 190 ? -10.384 -8.542 14.071 1.00 97.44 190 TYR A O 1
ATOM 1511 N N . SER A 1 191 ? -12.142 -9.834 13.556 1.00 96.75 191 SER A N 1
ATOM 1512 C CA . SER A 1 191 ? -11.373 -10.810 12.765 1.00 96.75 191 SER A CA 1
ATOM 1513 C C . SER A 1 191 ? -10.795 -10.182 11.499 1.00 96.75 191 SER A C 1
ATOM 1515 O O . SER A 1 191 ? -9.589 -10.258 11.264 1.00 96.75 191 SER A O 1
ATOM 1517 N N . VAL A 1 192 ? -11.629 -9.492 10.714 1.00 97.38 192 VAL A N 1
ATOM 1518 C CA . VAL A 1 192 ? -11.185 -8.812 9.487 1.00 97.38 192 VAL A CA 1
ATOM 1519 C C . VAL A 1 192 ? -10.169 -7.719 9.816 1.00 97.38 192 VAL A C 1
ATOM 1521 O O . VAL A 1 192 ? -9.128 -7.629 9.160 1.00 97.38 192 VAL A O 1
ATOM 1524 N N . LEU A 1 193 ? -10.415 -6.946 10.878 1.00 98.00 193 LEU A N 1
ATOM 1525 C CA . LEU A 1 193 ? -9.472 -5.939 11.354 1.00 98.00 193 LEU A CA 1
ATOM 1526 C C . LEU A 1 193 ? -8.135 -6.558 11.784 1.00 98.00 193 LEU A C 1
ATOM 1528 O O . LEU A 1 193 ? -7.079 -6.062 11.394 1.00 98.00 193 LEU A O 1
ATOM 1532 N N . ALA A 1 194 ? -8.157 -7.657 12.539 1.00 97.56 194 ALA A N 1
ATOM 1533 C CA . ALA A 1 194 ? -6.951 -8.351 12.976 1.00 97.56 194 ALA A CA 1
ATOM 1534 C C . ALA A 1 194 ? -6.138 -8.900 11.797 1.00 97.56 194 ALA A C 1
ATOM 1536 O O . ALA A 1 194 ? -4.913 -8.774 11.799 1.00 97.56 194 ALA A O 1
ATOM 1537 N N . GLN A 1 195 ? -6.796 -9.459 10.775 1.00 97.31 195 GLN A N 1
ATOM 1538 C CA . GLN A 1 195 ? -6.128 -9.886 9.541 1.00 97.31 195 GLN A CA 1
ATOM 1539 C C . GLN A 1 195 ? -5.468 -8.700 8.830 1.00 97.31 195 GLN A C 1
ATOM 1541 O O . GLN A 1 195 ? -4.300 -8.778 8.463 1.00 97.31 195 GLN A O 1
ATOM 1546 N N . ALA A 1 196 ? -6.179 -7.580 8.678 1.00 97.44 196 ALA A N 1
ATOM 1547 C CA . ALA A 1 196 ? -5.646 -6.394 8.013 1.00 97.44 196 ALA A CA 1
ATOM 1548 C C . ALA A 1 196 ? -4.484 -5.750 8.789 1.00 97.44 196 ALA A C 1
ATOM 1550 O O . ALA A 1 196 ? -3.501 -5.331 8.185 1.00 97.44 196 ALA A O 1
ATOM 1551 N N . LEU A 1 197 ? -4.546 -5.716 10.122 1.00 97.69 197 LEU A N 1
ATOM 1552 C CA . LEU A 1 197 ? -3.454 -5.229 10.972 1.00 97.69 197 LEU A CA 1
ATOM 1553 C C . LEU A 1 197 ? -2.206 -6.117 10.891 1.00 97.69 197 LEU A C 1
ATOM 1555 O O . LEU A 1 197 ? -1.091 -5.609 11.011 1.00 97.69 197 LEU A O 1
ATOM 1559 N N . ASN A 1 198 ? -2.383 -7.422 10.676 1.00 96.81 198 ASN A N 1
ATOM 1560 C CA . ASN A 1 198 ? -1.286 -8.370 10.477 1.00 96.81 198 ASN A CA 1
ATOM 1561 C C . ASN A 1 198 ? -0.829 -8.493 9.018 1.00 96.81 198 ASN A C 1
ATOM 1563 O O . ASN A 1 198 ? 0.160 -9.180 8.758 1.00 96.81 198 ASN A O 1
ATOM 1567 N N . ASP A 1 199 ? -1.488 -7.823 8.069 1.00 95.94 199 ASP A N 1
ATOM 1568 C CA . ASP A 1 199 ? -0.994 -7.763 6.699 1.00 95.94 199 ASP A CA 1
ATOM 1569 C C . ASP A 1 199 ? 0.436 -7.214 6.705 1.00 95.94 199 ASP A C 1
ATOM 1571 O O . ASP A 1 199 ? 0.735 -6.221 7.372 1.00 95.94 199 ASP A O 1
ATOM 1575 N N . ARG A 1 200 ? 1.341 -7.850 5.958 1.00 93.81 200 ARG A N 1
ATOM 1576 C CA . ARG A 1 200 ? 2.770 -7.505 5.979 1.00 93.81 200 ARG A CA 1
ATOM 1577 C C . ARG A 1 200 ? 3.067 -6.072 5.536 1.00 93.81 200 ARG A C 1
ATOM 1579 O O . ARG A 1 200 ? 4.100 -5.523 5.912 1.00 93.81 200 ARG A O 1
ATOM 1586 N N . THR A 1 201 ? 2.173 -5.449 4.766 1.00 95.19 201 THR A N 1
ATOM 1587 C CA . THR A 1 201 ? 2.284 -4.028 4.427 1.00 95.19 201 THR A CA 1
ATOM 1588 C C . THR A 1 201 ? 1.841 -3.134 5.584 1.00 95.19 201 THR A C 1
ATOM 1590 O O . THR A 1 201 ? 2.348 -2.026 5.698 1.00 95.19 201 THR A O 1
ATOM 1593 N N . VAL A 1 202 ? 0.956 -3.573 6.479 1.00 96.19 202 VAL A N 1
ATOM 1594 C CA . VAL A 1 202 ? 0.523 -2.795 7.652 1.00 96.19 202 VAL A CA 1
ATOM 1595 C C . VAL A 1 202 ? 1.466 -3.031 8.835 1.00 96.19 202 VAL A C 1
ATOM 1597 O O . VAL A 1 202 ? 1.973 -2.067 9.410 1.00 96.19 202 VAL A O 1
ATOM 1600 N N . ASN A 1 203 ? 1.755 -4.302 9.131 1.00 94.94 203 ASN A N 1
ATOM 1601 C CA . ASN A 1 203 ? 2.666 -4.789 10.169 1.00 94.94 203 ASN A CA 1
ATOM 1602 C C . ASN A 1 203 ? 2.396 -4.182 11.561 1.00 94.94 203 ASN A C 1
ATOM 1604 O O . ASN A 1 203 ? 3.281 -3.615 12.203 1.00 94.94 203 ASN A O 1
ATOM 1608 N N . MET A 1 204 ? 1.148 -4.279 12.020 1.00 96.62 204 MET A N 1
ATOM 1609 C CA . MET A 1 204 ? 0.670 -3.775 13.312 1.00 96.62 204 MET A CA 1
ATOM 1610 C C . MET A 1 204 ? 0.082 -4.898 14.181 1.00 96.62 204 MET A C 1
ATOM 1612 O O . MET A 1 204 ? -0.937 -4.716 14.849 1.00 96.62 204 MET A O 1
ATOM 1616 N N . GLY A 1 205 ? 0.738 -6.063 14.207 1.00 95.69 205 GLY A N 1
ATOM 1617 C CA . GLY A 1 205 ? 0.280 -7.234 14.967 1.00 95.69 205 GLY A CA 1
ATOM 1618 C C . GLY A 1 205 ? 0.121 -6.987 16.474 1.00 95.69 205 GLY A C 1
ATOM 1619 O O . GLY A 1 205 ? -0.776 -7.546 17.096 1.00 95.69 205 GLY A O 1
ATOM 1620 N N . THR A 1 206 ? 0.907 -6.080 17.064 1.00 95.62 206 THR A N 1
ATOM 1621 C CA . THR A 1 206 ? 0.738 -5.670 18.471 1.00 95.62 206 THR A CA 1
ATOM 1622 C C . THR A 1 206 ? -0.578 -4.929 18.705 1.00 95.62 206 THR A C 1
ATOM 1624 O O . THR A 1 206 ? -1.242 -5.162 19.707 1.00 95.62 206 THR A O 1
ATOM 1627 N N . VAL A 1 207 ? -1.006 -4.086 17.762 1.00 96.88 207 VAL A N 1
ATOM 1628 C CA . VAL A 1 207 ? -2.311 -3.411 17.818 1.00 96.88 207 VAL A CA 1
ATOM 1629 C C . VAL A 1 207 ? -3.439 -4.422 17.621 1.00 96.88 207 VAL A C 1
ATOM 1631 O O . VAL A 1 207 ? -4.447 -4.348 18.321 1.00 96.88 207 VAL A O 1
ATOM 1634 N N . ALA A 1 208 ? -3.257 -5.411 16.740 1.00 96.88 208 ALA A N 1
ATOM 1635 C CA . ALA A 1 208 ? -4.210 -6.513 16.611 1.00 96.88 208 ALA A CA 1
ATOM 1636 C C . ALA A 1 208 ? -4.365 -7.271 17.938 1.00 96.88 208 ALA A C 1
ATOM 1638 O O . ALA A 1 208 ? -5.490 -7.515 18.365 1.00 96.88 208 ALA A O 1
ATOM 1639 N N . ALA A 1 209 ? -3.256 -7.570 18.621 1.00 95.44 209 ALA A N 1
ATOM 1640 C CA . ALA A 1 209 ? -3.274 -8.228 19.923 1.00 95.44 209 ALA A CA 1
ATOM 1641 C C . ALA A 1 209 ? -4.011 -7.401 20.987 1.00 95.44 209 ALA A C 1
ATOM 1643 O O . ALA A 1 209 ? -4.861 -7.936 21.690 1.00 95.44 209 ALA A O 1
ATOM 1644 N N . THR A 1 210 ? -3.746 -6.095 21.062 1.00 96.38 210 THR A N 1
ATOM 1645 C CA . THR A 1 210 ? -4.370 -5.209 22.057 1.00 96.38 210 THR A CA 1
ATOM 1646 C C . THR A 1 210 ? -5.873 -5.037 21.846 1.00 96.38 210 THR A C 1
ATOM 1648 O O . THR A 1 210 ? -6.636 -5.009 22.810 1.00 96.38 210 THR A O 1
ATOM 1651 N N . PHE A 1 211 ? -6.313 -4.867 20.598 1.00 96.12 211 PHE A N 1
ATOM 1652 C CA . PHE A 1 211 ? -7.689 -4.449 20.324 1.00 96.12 211 PHE A CA 1
ATOM 1653 C C . PHE A 1 211 ? -8.595 -5.581 19.853 1.00 96.12 211 PHE A C 1
ATOM 1655 O O . PHE A 1 211 ? -9.788 -5.534 20.151 1.00 96.12 211 PHE A O 1
ATOM 1662 N N . CYS A 1 212 ? -8.063 -6.582 19.150 1.00 96.44 212 CYS A N 1
ATOM 1663 C CA . CYS A 1 212 ? -8.870 -7.594 18.467 1.00 96.44 212 CYS A CA 1
ATOM 1664 C C . CYS A 1 212 ? -8.886 -8.955 19.163 1.00 96.44 212 CYS A C 1
ATOM 1666 O O . CYS A 1 212 ? -9.781 -9.741 18.871 1.00 96.44 212 CYS A O 1
ATOM 1668 N N . LEU A 1 213 ? -7.932 -9.258 20.046 1.00 93.81 213 LEU A N 1
ATOM 1669 C CA . LEU A 1 213 ? -7.909 -10.526 20.782 1.00 93.81 213 LEU A CA 1
ATOM 1670 C C . LEU A 1 213 ? -8.647 -10.407 22.124 1.00 93.81 213 LEU A C 1
ATOM 1672 O O . LEU A 1 213 ? -8.745 -9.311 22.682 1.00 93.81 213 LEU A O 1
ATOM 1676 N N . ALA A 1 214 ? -9.217 -11.523 22.576 1.00 86.25 214 ALA A N 1
ATOM 1677 C CA . ALA A 1 214 ? -9.987 -11.679 23.808 1.00 86.25 214 ALA A CA 1
ATOM 1678 C C . ALA A 1 214 ? -9.119 -12.172 24.971 1.00 86.25 214 ALA A C 1
ATOM 1680 O O . ALA A 1 214 ? -8.205 -12.994 24.721 1.00 86.25 214 ALA A O 1
#

InterPro domains:
  IPR000488 Death domain [PF00531] (43-105)
  IPR000488 Death domain [PF00531] (131-198)
  IPR000488 Death domain [PS50017] (44-100)
  IPR000488 Death domain [PS50017] (145-199)
  IPR000488 Death domain [SM00005] (22-111)
  IPR000488 Death domain [SM00005] (119-211)
  IPR011029 Death-like domain superfamily [G3DSA:1.10.533.10] (36-112)
  IPR011029 Death-like domain superfamily [G3DSA:1.10.533.10] (120-210)
  IPR011029 Death-like domain superfamily [SSF47986] (36-106)
  IPR011029 Death-like domain superfamily [SSF47986] (133-200)
  IPR016729 FAS-associated death domain protein [PTHR15077] (135-199)

Organism: NCBI:txid174260

Foldseek 3Di:
DDPDDDDVVVVVVVVVPPFDWDWFAQDLQLLLVLLVLCVVVVHDLLQLLVLLPDDPVVLVCLPVVDDDSSSSNSVSSVVSRVVRSRTLVSSLVSCVVRVVVVSNCQRTGPPHDHPGQDFDDDDAWDDWAADPLLVLLVLQLVQQLQLLVLLPHDNVLLVVLCVVCPPPSSSSSSVSLVVSCVVQPRNNALSSSCSSCVGPSNVNNVSSCVRTHD

pLDDT: mean 90.49, std 14.32, range [37.22, 98.56]